Protein AF-A0A0G1M6A7-F1 (afdb_monomer_lite)

Sequence (339 aa):
MLFFICLHLYLFIKSKTIKDDFISLIPLFIGTYYYMSMAAIAPFAIFLVFVSIYKRSSLTQKKYLIGPSIFIGSLFLYIFITKFGIIDPRSRGLDLAIWNDVNVTADANKYRGLARLSERSIFSFNTDTEKIGNKLVFNYPISTINVFVNNYLSFFSPDFLFLKGDTILRHSTSMVGQFFPFLLPFMVIGAFIFFKNADKKLRSIFLVWILVSPIPAALTKDGANYLLRVITLMPFLTYFSGLGLVESISWFKNKILRIVYIAILFFVGIYSTYYFYFGYFHVYPALAAQSYEYGFKEISDFQTSNSGKMLIVWEDKYPTYQRVFVTKKKLTPRTRLMK

pLDDT: mean 86.62, std 15.53, range [27.86, 98.56]

Secondary structure (DSSP, 8-state):
-HHHHHHHHHHHHH--SHHHHHHTHHHHHHHHHH-HHHHHHHHHHHHHHHHHHHHHS-HHHHHHTHHHHHHHHHHHHHHHHHTT-TT-TTSHHHHTBGGG-GGGGHHHHHHHHHHTSSPP-GGGTTS-TTTTHHHHHSSHHHHHHHHHHHHHHHTTSHIIIIIS--S-TTT--SSS-SS-GGGHHHHHHHHHHHHHHS-HHHHHHHHHHHHHTTHHHHTBTT-TT-HHHHTTTHHHHHHHHHHHHHHHHHT--SHHHHHHHHHHHHHHHHHHHHHHHHIIIIIHHHHHGGGGTTTHHHHHHHHHH--S------SSSS---------SS----------

Structure (mmCIF, N/CA/C/O backbone):
data_AF-A0A0G1M6A7-F1
#
_entry.id   AF-A0A0G1M6A7-F1
#
loop_
_atom_site.group_PDB
_atom_site.id
_atom_site.type_symbol
_atom_site.label_atom_id
_atom_site.label_alt_id
_atom_site.label_comp_id
_atom_site.label_asym_id
_atom_site.label_entity_id
_atom_site.label_seq_id
_atom_site.pdbx_PDB_ins_code
_atom_site.Cartn_x
_atom_site.Cartn_y
_atom_site.Cartn_z
_atom_site.occupancy
_atom_site.B_iso_or_equiv
_atom_site.auth_seq_id
_atom_site.auth_comp_id
_atom_site.auth_asym_id
_atom_site.auth_atom_id
_atom_site.pdbx_PDB_model_num
ATOM 1 N N . MET A 1 1 ? 10.164 -0.283 8.655 1.00 85.62 1 MET A N 1
ATOM 2 C CA . MET A 1 1 ? 8.982 0.503 8.237 1.00 85.62 1 MET A CA 1
ATOM 3 C C . MET A 1 1 ? 7.698 0.017 8.908 1.00 85.62 1 MET A C 1
ATOM 5 O O . MET A 1 1 ? 7.196 0.716 9.774 1.00 85.62 1 MET A O 1
ATOM 9 N N . LEU A 1 2 ? 7.192 -1.179 8.580 1.00 88.94 2 LEU A N 1
ATOM 10 C CA . LEU A 1 2 ? 5.944 -1.738 9.137 1.00 88.94 2 LEU A CA 1
ATOM 11 C C . LEU A 1 2 ? 5.795 -1.569 10.655 1.00 88.94 2 LEU A C 1
ATOM 13 O O . LEU A 1 2 ? 4.779 -1.057 11.109 1.00 88.94 2 LEU A O 1
ATOM 17 N N . PHE A 1 3 ? 6.835 -1.916 11.419 1.00 92.69 3 PHE A N 1
ATOM 18 C CA . PHE A 1 3 ? 6.852 -1.769 12.877 1.00 92.69 3 PHE A CA 1
ATOM 19 C C . PHE A 1 3 ? 6.430 -0.368 13.351 1.00 92.69 3 PHE A C 1
ATOM 21 O O . PHE A 1 3 ? 5.518 -0.246 14.163 1.00 92.69 3 PHE A O 1
ATOM 28 N N . PHE A 1 4 ? 7.038 0.693 12.812 1.00 93.62 4 PHE A N 1
ATOM 29 C CA . PHE A 1 4 ? 6.741 2.060 13.242 1.00 93.62 4 PHE A CA 1
ATOM 30 C C . PHE A 1 4 ? 5.335 2.517 12.832 1.00 93.62 4 PHE A C 1
ATOM 32 O O . PHE A 1 4 ? 4.711 3.262 13.581 1.00 93.62 4 PHE A O 1
ATOM 39 N N . ILE A 1 5 ? 4.808 2.051 11.691 1.00 91.31 5 ILE A N 1
ATOM 40 C CA . ILE A 1 5 ? 3.411 2.317 11.300 1.00 91.31 5 ILE A CA 1
ATOM 41 C C . ILE A 1 5 ? 2.453 1.613 12.241 1.00 91.31 5 ILE A C 1
ATOM 43 O O . ILE A 1 5 ? 1.558 2.255 12.776 1.00 91.31 5 ILE A O 1
ATOM 47 N N . CYS A 1 6 ? 2.649 0.317 12.480 1.00 93.00 6 CYS A N 1
ATOM 48 C CA . CYS A 1 6 ? 1.798 -0.438 13.388 1.00 93.00 6 CYS A CA 1
ATOM 49 C C . CYS A 1 6 ? 1.835 0.159 14.799 1.00 93.00 6 CYS A C 1
ATOM 51 O O . CYS A 1 6 ? 0.791 0.266 15.437 1.00 93.00 6 CYS A O 1
ATOM 53 N N . LEU A 1 7 ? 3.002 0.622 15.259 1.00 95.69 7 LEU A N 1
ATOM 54 C CA . LEU A 1 7 ? 3.142 1.298 16.545 1.00 95.69 7 LEU A CA 1
ATOM 55 C C . LEU A 1 7 ? 2.434 2.663 16.565 1.00 95.69 7 LEU A C 1
ATOM 57 O O . LEU A 1 7 ? 1.689 2.936 17.504 1.00 95.69 7 LEU A O 1
ATOM 61 N N . HIS A 1 8 ? 2.599 3.493 15.527 1.00 95.00 8 HIS A N 1
ATOM 62 C CA . HIS A 1 8 ? 1.848 4.746 15.368 1.00 95.00 8 HIS A CA 1
ATOM 63 C C . HIS A 1 8 ? 0.336 4.493 15.405 1.00 95.00 8 HIS A C 1
ATOM 65 O O . HIS A 1 8 ? -0.370 5.111 16.197 1.00 95.00 8 HIS A O 1
ATOM 71 N N . LEU A 1 9 ? -0.154 3.548 14.598 1.00 94.06 9 LEU A N 1
ATOM 72 C CA . LEU A 1 9 ? -1.568 3.187 14.516 1.00 94.06 9 LEU A CA 1
ATOM 73 C C . LEU A 1 9 ? -2.096 2.685 15.855 1.00 94.06 9 LEU A C 1
ATOM 75 O O . LEU A 1 9 ? -3.149 3.130 16.298 1.00 94.06 9 LEU A O 1
ATOM 79 N N . TYR A 1 10 ? -1.363 1.796 16.523 1.00 95.06 10 TYR A N 1
ATOM 80 C CA . TYR A 1 10 ? -1.737 1.274 17.832 1.00 95.06 10 TYR A CA 1
ATOM 81 C C . TYR A 1 10 ? -1.910 2.400 18.859 1.00 95.06 10 TYR A C 1
ATOM 83 O O . TYR A 1 10 ? -2.949 2.478 19.521 1.00 95.06 10 TYR A O 1
ATOM 91 N N . LEU A 1 11 ? -0.927 3.302 18.955 1.00 96.50 11 LEU A N 1
ATOM 92 C CA . LEU A 1 11 ? -0.971 4.446 19.868 1.00 96.50 11 LEU A CA 1
ATOM 93 C C . LEU A 1 11 ? -2.089 5.422 19.489 1.00 96.50 11 LEU A C 1
ATOM 95 O O . LEU A 1 11 ? -2.863 5.836 20.350 1.00 96.50 11 LEU A O 1
ATOM 99 N N . PHE A 1 12 ? -2.226 5.746 18.202 1.00 95.44 12 PHE A N 1
ATOM 100 C CA . PHE A 1 12 ? -3.232 6.688 17.722 1.00 95.44 12 PHE A CA 1
ATOM 101 C C . PHE A 1 12 ? -4.654 6.154 17.901 1.00 95.44 12 PHE A C 1
ATOM 103 O O . PHE A 1 12 ? -5.552 6.897 18.291 1.00 95.44 12 PHE A O 1
ATOM 110 N N . ILE A 1 13 ? -4.886 4.862 17.671 1.00 93.69 13 ILE A N 1
ATOM 111 C CA . ILE A 1 13 ? -6.190 4.230 17.894 1.00 93.69 13 ILE A CA 1
ATOM 112 C C . ILE A 1 13 ? -6.531 4.249 19.386 1.00 93.69 13 ILE A C 1
ATOM 114 O O . ILE A 1 13 ? -7.629 4.679 19.742 1.00 93.69 13 ILE A O 1
ATOM 118 N N . LYS A 1 14 ? -5.586 3.863 20.257 1.00 94.00 14 LYS A N 1
ATOM 119 C CA . LYS A 1 14 ? -5.787 3.836 21.716 1.00 94.00 14 LYS A CA 1
ATOM 120 C C . LYS A 1 14 ? -5.786 5.208 22.390 1.00 94.00 14 LYS A C 1
ATOM 122 O O . LYS A 1 14 ? -6.155 5.291 23.560 1.00 94.00 14 LYS A O 1
ATOM 127 N N . SER A 1 15 ? -5.400 6.259 21.674 1.00 93.94 15 SER A N 1
ATOM 128 C CA . SER A 1 15 ? -5.354 7.623 22.190 1.00 93.94 15 SER A CA 1
ATOM 129 C C . SER A 1 15 ? -6.694 8.071 22.785 1.00 93.94 15 SER A C 1
ATOM 131 O O . SER A 1 15 ? -7.744 8.041 22.123 1.00 93.94 15 SER A O 1
ATOM 133 N N . LYS A 1 16 ? -6.640 8.513 24.048 1.00 91.12 16 LYS A N 1
ATOM 134 C CA . LYS A 1 16 ? -7.776 9.091 24.781 1.00 91.12 16 LYS A CA 1
ATOM 135 C C . LYS A 1 16 ? -7.602 10.593 24.988 1.00 91.12 16 LYS A C 1
ATOM 137 O O . LYS A 1 16 ? -8.601 11.312 25.047 1.00 91.12 16 LYS A O 1
ATOM 142 N N . THR A 1 17 ? -6.362 11.068 25.052 1.00 90.50 17 THR A N 1
ATOM 143 C CA . THR A 1 17 ? -6.009 12.466 25.314 1.00 90.50 17 THR A CA 1
ATOM 144 C C . THR A 1 17 ? -5.264 13.102 24.137 1.00 90.50 17 THR A C 1
ATOM 146 O O . THR A 1 17 ? -4.688 12.416 23.299 1.00 90.50 17 THR A O 1
ATOM 149 N N . ILE A 1 18 ? -5.222 14.439 24.093 1.00 89.44 18 ILE A N 1
ATOM 150 C CA . ILE A 1 18 ? -4.416 15.183 23.104 1.00 89.44 18 ILE A CA 1
ATOM 151 C C . ILE A 1 18 ? -2.926 14.810 23.213 1.00 89.44 18 ILE A C 1
ATOM 153 O O . ILE A 1 18 ? -2.222 14.743 22.208 1.00 89.44 18 ILE A O 1
ATOM 157 N N . LYS A 1 19 ? -2.443 14.534 24.431 1.00 90.06 19 LYS A N 1
ATOM 158 C CA . LYS A 1 19 ? -1.065 14.094 24.669 1.00 90.06 19 LYS A CA 1
ATOM 159 C C . LYS A 1 19 ? -0.788 12.748 23.994 1.00 90.06 19 LYS A C 1
ATOM 161 O O . LYS A 1 19 ? 0.253 12.605 23.362 1.00 90.06 19 LYS A O 1
ATOM 166 N N . ASP A 1 20 ? -1.719 11.799 24.079 1.00 92.94 20 ASP A N 1
ATOM 167 C CA . ASP A 1 20 ? -1.581 10.486 23.435 1.00 92.94 20 ASP A CA 1
ATOM 168 C C . ASP A 1 20 ? -1.553 10.610 21.902 1.00 92.94 20 ASP A C 1
ATOM 170 O O . ASP A 1 20 ? -0.763 9.935 21.239 1.00 92.94 20 ASP A O 1
ATOM 174 N N . ASP A 1 21 ? -2.362 11.519 21.341 1.00 92.19 21 ASP A N 1
ATOM 175 C CA . ASP A 1 21 ? -2.352 11.842 19.909 1.00 92.19 21 ASP A CA 1
ATOM 176 C C . ASP A 1 21 ? -0.963 12.349 19.471 1.00 92.19 21 ASP A C 1
ATOM 178 O O . ASP A 1 21 ? -0.417 11.852 18.485 1.00 92.19 21 ASP A O 1
ATOM 182 N N . PHE A 1 22 ? -0.330 13.252 20.230 1.00 92.12 22 PHE A N 1
ATOM 183 C CA . PHE A 1 22 ? 1.045 13.693 19.947 1.00 92.12 22 PHE A CA 1
ATOM 184 C C . PHE A 1 22 ? 2.085 12.579 20.128 1.00 92.12 22 PHE A C 1
ATOM 186 O O . PHE A 1 22 ? 2.983 12.449 19.298 1.00 92.12 22 PHE A O 1
ATOM 193 N N . ILE A 1 23 ? 1.962 11.743 21.165 1.00 93.88 23 ILE A N 1
ATOM 194 C CA . ILE A 1 23 ? 2.865 10.599 21.389 1.00 93.88 23 ILE A CA 1
ATOM 195 C C . ILE A 1 23 ? 2.813 9.630 20.203 1.00 93.88 23 ILE A C 1
ATOM 197 O O . ILE A 1 23 ? 3.846 9.091 19.800 1.00 93.88 23 ILE A O 1
ATOM 201 N N . SER A 1 24 ? 1.640 9.456 19.586 1.00 95.75 24 SER A N 1
ATOM 202 C CA . SER A 1 24 ? 1.496 8.607 18.402 1.00 95.75 24 SER A CA 1
ATOM 203 C C . SER A 1 24 ? 2.356 9.066 17.218 1.00 95.75 24 SER A C 1
ATOM 205 O O . SER A 1 24 ? 2.695 8.243 16.368 1.00 95.75 24 SER A O 1
ATOM 207 N N . LEU A 1 25 ? 2.759 10.341 17.154 1.00 94.38 25 LEU A N 1
ATOM 208 C CA . LEU A 1 25 ? 3.613 10.856 16.083 1.00 94.38 25 LEU A CA 1
ATOM 209 C C . LEU A 1 25 ? 5.078 10.429 16.228 1.00 94.38 25 LEU A C 1
ATOM 211 O O . LEU A 1 25 ? 5.780 10.380 15.223 1.00 94.38 25 LEU A O 1
ATOM 215 N N . ILE A 1 26 ? 5.552 10.076 17.428 1.00 94.19 26 ILE A N 1
ATOM 216 C CA . ILE A 1 26 ? 6.970 9.745 17.657 1.00 94.19 26 ILE A CA 1
ATOM 217 C C . ILE A 1 26 ? 7.433 8.569 16.771 1.00 94.19 26 ILE A C 1
ATOM 219 O O . ILE A 1 26 ? 8.397 8.746 16.022 1.00 94.19 26 ILE A O 1
ATOM 223 N N . PRO A 1 27 ? 6.752 7.400 16.750 1.00 95.38 27 PRO A N 1
ATOM 224 C CA . PRO A 1 27 ? 7.105 6.322 15.825 1.00 95.38 27 PRO A CA 1
ATOM 225 C C . PRO A 1 27 ? 7.030 6.746 14.357 1.00 95.38 27 PRO A C 1
ATOM 227 O O . PRO A 1 27 ? 7.868 6.331 13.561 1.00 95.38 27 PRO A O 1
ATOM 230 N N . LEU A 1 28 ? 6.056 7.586 13.990 1.00 92.69 28 LEU A N 1
ATOM 231 C CA . LEU A 1 28 ? 5.881 8.064 12.618 1.00 92.69 28 LEU A CA 1
ATOM 232 C C . LEU A 1 28 ? 7.072 8.924 12.163 1.00 92.69 28 LEU A C 1
ATOM 234 O O . LEU A 1 28 ? 7.556 8.749 11.045 1.00 92.69 28 LEU A O 1
ATOM 238 N N . PHE A 1 29 ? 7.574 9.806 13.029 1.00 91.38 29 PHE A N 1
ATOM 239 C CA . PHE A 1 29 ? 8.762 10.621 12.771 1.00 91.38 29 PHE A CA 1
ATOM 240 C C . PHE A 1 29 ? 10.024 9.773 12.628 1.00 91.38 29 PHE A C 1
ATOM 242 O O . PHE A 1 29 ? 10.754 9.929 11.650 1.00 91.38 29 PHE A O 1
ATOM 249 N N . ILE A 1 30 ? 10.250 8.842 13.562 1.00 92.00 30 ILE A N 1
ATOM 250 C CA . ILE A 1 30 ? 11.389 7.916 13.498 1.00 92.00 30 ILE A CA 1
ATOM 251 C C . ILE A 1 30 ? 11.320 7.115 12.195 1.00 92.00 30 ILE A C 1
ATOM 253 O O . ILE A 1 30 ? 12.291 7.041 11.449 1.00 92.00 30 ILE A O 1
ATOM 257 N N . GLY A 1 31 ? 10.146 6.574 11.874 1.00 91.44 31 GLY A N 1
ATOM 258 C CA . GLY A 1 31 ? 9.921 5.857 10.630 1.00 91.44 31 GLY A CA 1
ATOM 259 C C . GLY A 1 31 ? 10.230 6.705 9.393 1.00 91.44 31 GLY A C 1
ATOM 260 O O . GLY A 1 31 ? 10.959 6.256 8.511 1.00 91.44 31 GLY A O 1
ATOM 261 N N . THR A 1 32 ? 9.732 7.940 9.351 1.00 88.88 32 THR A N 1
ATOM 262 C CA . THR A 1 32 ? 9.954 8.873 8.235 1.00 88.88 32 THR A CA 1
ATOM 263 C C . THR A 1 32 ? 11.429 9.200 8.031 1.00 88.88 32 THR A C 1
ATOM 265 O O . THR A 1 32 ? 11.879 9.307 6.895 1.00 88.88 32 THR A O 1
ATOM 268 N N . TYR A 1 33 ? 12.201 9.312 9.113 1.00 87.38 33 TYR A N 1
ATOM 269 C CA . TYR A 1 33 ? 13.636 9.569 9.030 1.00 87.38 33 TYR A CA 1
ATOM 270 C C . TYR A 1 33 ? 14.403 8.429 8.339 1.00 87.38 33 TYR A C 1
ATOM 272 O O . TYR A 1 33 ? 15.332 8.686 7.576 1.00 87.38 33 TYR A O 1
ATOM 280 N N . TYR A 1 34 ? 14.016 7.173 8.591 1.00 87.00 34 TYR A N 1
ATOM 281 C CA . TYR A 1 34 ? 14.710 5.996 8.053 1.00 87.00 34 TYR A CA 1
ATOM 282 C C . TYR A 1 34 ? 14.149 5.487 6.719 1.00 87.00 34 TYR A C 1
ATOM 284 O O . TYR A 1 34 ? 14.866 4.810 5.984 1.00 87.00 34 TYR A O 1
ATOM 292 N N . TYR A 1 35 ? 12.884 5.772 6.396 1.00 84.75 35 TYR A N 1
ATOM 293 C CA . TYR A 1 35 ? 12.205 5.194 5.234 1.00 84.75 35 TYR A CA 1
ATOM 294 C C . TYR A 1 35 ? 11.531 6.261 4.368 1.00 84.75 35 TYR A C 1
ATOM 296 O O . TYR A 1 35 ? 10.578 6.918 4.777 1.00 84.75 35 TYR A O 1
ATOM 304 N N . MET A 1 36 ? 11.966 6.363 3.110 1.00 77.81 36 MET A N 1
ATOM 305 C CA . MET A 1 36 ? 11.442 7.343 2.151 1.00 77.81 36 MET A CA 1
ATOM 306 C C . MET A 1 36 ? 9.944 7.174 1.854 1.00 77.81 36 MET A C 1
ATOM 308 O O . MET A 1 36 ? 9.222 8.159 1.741 1.00 77.81 36 MET A O 1
ATOM 312 N N . SER A 1 37 ? 9.444 5.940 1.764 1.00 78.50 37 SER A N 1
ATOM 313 C CA . SER A 1 37 ? 8.016 5.680 1.527 1.00 78.50 37 SER A CA 1
ATOM 314 C C . SER A 1 37 ? 7.131 6.173 2.675 1.00 78.50 37 SER A C 1
ATOM 316 O O . SER A 1 37 ? 6.006 6.604 2.432 1.00 78.50 37 SER A O 1
ATOM 318 N N . MET A 1 38 ? 7.642 6.213 3.911 1.00 84.88 38 MET A N 1
ATOM 319 C CA . MET A 1 38 ? 6.935 6.847 5.028 1.00 84.88 38 MET A CA 1
ATOM 320 C C . MET A 1 38 ? 6.873 8.359 4.905 1.00 84.88 38 MET A C 1
ATOM 322 O O . MET A 1 38 ? 5.866 8.928 5.308 1.00 84.88 38 MET A O 1
ATOM 326 N N . ALA A 1 39 ? 7.892 9.001 4.332 1.00 82.81 39 ALA A N 1
ATOM 327 C CA . ALA A 1 39 ? 7.891 10.449 4.158 1.00 82.81 39 ALA A CA 1
ATOM 328 C C . ALA A 1 39 ? 6.684 10.914 3.344 1.00 82.81 39 ALA A C 1
ATOM 330 O O . ALA A 1 39 ? 6.040 11.886 3.713 1.00 82.81 39 ALA A O 1
ATOM 331 N N . ALA A 1 40 ? 6.311 10.175 2.300 1.00 82.56 40 ALA A N 1
ATOM 332 C CA . ALA A 1 40 ? 5.144 10.497 1.487 1.00 82.56 40 ALA A CA 1
ATOM 333 C C . ALA A 1 40 ? 3.797 10.215 2.190 1.00 82.56 40 ALA A C 1
ATOM 335 O O . ALA A 1 40 ? 2.811 10.891 1.908 1.00 82.56 40 ALA A O 1
ATOM 336 N N . ILE A 1 41 ? 3.736 9.266 3.131 1.00 87.12 41 ILE A N 1
ATOM 337 C CA . ILE A 1 41 ? 2.492 8.904 3.839 1.00 87.12 41 ILE A CA 1
ATOM 338 C C . ILE A 1 41 ? 2.287 9.744 5.108 1.00 87.12 41 ILE A C 1
ATOM 340 O O . ILE A 1 41 ? 1.160 10.065 5.493 1.00 87.12 41 ILE A O 1
ATOM 344 N N . ALA A 1 42 ? 3.374 10.119 5.773 1.00 89.38 42 ALA A N 1
ATOM 345 C CA . ALA A 1 42 ? 3.334 10.764 7.071 1.00 89.38 42 ALA A CA 1
ATOM 346 C C . ALA A 1 42 ? 2.599 12.118 7.107 1.00 89.38 42 ALA A C 1
ATOM 348 O O . ALA A 1 42 ? 1.903 12.334 8.097 1.00 89.38 42 ALA A O 1
ATOM 349 N N . PRO A 1 43 ? 2.622 12.988 6.074 1.00 90.00 43 PRO A N 1
ATOM 350 C CA . PRO A 1 43 ? 1.795 14.194 6.041 1.00 90.00 43 PRO A CA 1
ATOM 351 C C . PRO A 1 43 ? 0.300 13.895 6.207 1.00 90.00 43 PRO A C 1
ATOM 353 O O . PRO A 1 43 ? -0.394 14.592 6.945 1.00 90.00 43 PRO A O 1
ATOM 356 N N . PHE A 1 44 ? -0.190 12.816 5.592 1.00 91.12 44 PHE A N 1
ATOM 357 C CA . PHE A 1 44 ? -1.589 12.397 5.701 1.00 91.12 44 PHE A CA 1
ATOM 358 C C . PHE A 1 44 ? -1.907 11.830 7.087 1.00 91.12 44 PHE A C 1
ATOM 360 O O . PHE A 1 44 ? -2.955 12.132 7.659 1.00 91.12 44 PHE A O 1
ATOM 367 N N . ALA A 1 45 ? -0.989 11.050 7.664 1.00 91.56 45 ALA A N 1
ATOM 368 C CA . ALA A 1 45 ? -1.130 10.550 9.029 1.00 91.56 45 ALA A CA 1
ATOM 369 C C . ALA A 1 45 ? -1.109 11.696 10.060 1.00 91.56 45 ALA A C 1
ATOM 371 O O . ALA A 1 45 ? -1.954 11.745 10.951 1.00 91.56 45 ALA A O 1
ATOM 372 N N . ILE A 1 46 ? -0.212 12.669 9.892 1.00 91.88 46 ILE A N 1
ATOM 373 C CA . ILE A 1 46 ? -0.134 13.884 10.711 1.00 91.88 46 ILE A CA 1
ATOM 374 C C . ILE A 1 46 ? -1.418 14.695 10.599 1.00 91.88 46 ILE A C 1
ATOM 376 O O . ILE A 1 46 ? -1.975 15.101 11.617 1.00 91.88 46 ILE A O 1
ATOM 380 N N . PHE A 1 47 ? -1.925 14.887 9.382 1.00 91.50 47 PHE A N 1
ATOM 381 C CA . PHE A 1 47 ? -3.194 15.565 9.162 1.00 91.50 47 PHE A CA 1
ATOM 382 C C . PHE A 1 47 ? -4.337 14.882 9.925 1.00 91.50 47 PHE A C 1
ATOM 384 O O . PHE A 1 47 ? -5.094 15.555 10.623 1.00 91.50 47 PHE A O 1
ATOM 391 N N . LEU A 1 48 ? -4.432 13.548 9.881 1.00 91.88 48 LEU A N 1
ATOM 392 C CA . LEU A 1 48 ? -5.429 12.805 10.658 1.00 91.88 48 LEU A CA 1
ATOM 393 C C . LEU A 1 48 ? -5.282 13.004 12.171 1.00 91.88 48 LEU A C 1
ATOM 395 O O . LEU A 1 48 ? -6.293 13.167 12.863 1.00 91.88 48 LEU A O 1
ATOM 399 N N . VAL A 1 49 ? -4.050 13.013 12.682 1.00 92.31 49 VAL A N 1
ATOM 400 C CA . VAL A 1 49 ? -3.774 13.287 14.098 1.00 92.31 49 VAL A CA 1
ATOM 401 C C . VAL A 1 49 ? -4.222 14.700 14.464 1.00 92.31 49 VAL A C 1
ATOM 403 O O . VAL A 1 49 ? -4.965 14.869 15.428 1.00 92.31 49 VAL A O 1
ATOM 406 N N . PHE A 1 50 ? -3.889 15.713 13.662 1.00 91.69 50 PHE A N 1
ATOM 407 C CA . PHE A 1 50 ? -4.332 17.087 13.913 1.00 91.69 50 PHE A CA 1
ATOM 408 C C . PHE A 1 50 ? -5.847 17.256 13.817 1.00 91.69 50 PHE A C 1
ATOM 410 O O . PHE A 1 50 ? -6.425 17.977 14.626 1.00 91.69 50 PHE A O 1
ATOM 417 N N . VAL A 1 51 ? -6.522 16.559 12.900 1.00 90.62 51 VAL A N 1
ATOM 418 C CA . VAL A 1 51 ? -7.991 16.537 12.846 1.00 90.62 51 VAL A CA 1
ATOM 419 C C . VAL A 1 51 ? -8.579 15.912 14.119 1.00 90.62 51 VAL A C 1
ATOM 421 O O . VAL A 1 51 ? -9.587 16.411 14.625 1.00 90.62 51 VAL A O 1
ATOM 424 N N . SER A 1 52 ? -7.971 14.847 14.659 1.00 90.50 52 SER A N 1
ATOM 425 C CA . SER A 1 52 ? -8.370 14.254 15.949 1.00 90.50 52 SER A CA 1
ATOM 426 C C . SER A 1 52 ? -8.194 15.248 17.096 1.00 90.50 52 SER A C 1
ATOM 428 O O . SER A 1 52 ? -9.148 15.498 17.838 1.00 90.50 52 SER A O 1
ATOM 430 N N . ILE A 1 53 ? -7.019 15.875 17.188 1.00 91.38 53 ILE A N 1
ATOM 431 C CA . ILE A 1 53 ? -6.696 16.869 18.215 1.00 91.38 53 ILE A CA 1
ATOM 432 C C . ILE A 1 53 ? -7.673 18.047 18.133 1.00 91.38 53 ILE A C 1
ATOM 434 O O . ILE A 1 53 ? -8.323 18.376 19.122 1.00 91.38 53 ILE A O 1
ATOM 438 N N . TYR A 1 54 ? -7.860 18.629 16.947 1.00 90.38 54 TYR A N 1
ATOM 439 C CA . TYR A 1 54 ? -8.733 19.784 16.735 1.00 90.38 54 TYR A CA 1
ATOM 440 C C . TYR A 1 54 ? -10.181 19.519 17.165 1.00 90.38 54 TYR A C 1
ATOM 442 O O . TYR A 1 54 ? -10.826 20.398 17.738 1.00 90.38 54 TYR A O 1
ATOM 450 N N . LYS A 1 55 ? -10.701 18.309 16.914 1.00 89.44 55 LYS A N 1
ATOM 451 C CA . LYS A 1 55 ? -12.052 17.907 17.340 1.00 89.44 55 LYS A CA 1
ATOM 452 C C . LYS A 1 55 ? -12.186 17.763 18.856 1.00 89.44 55 LYS A C 1
ATOM 454 O O . LYS A 1 55 ? -13.287 17.935 19.366 1.00 89.44 55 LYS A O 1
ATOM 459 N N . ARG A 1 56 ? -11.099 17.436 19.561 1.00 88.81 56 ARG A N 1
ATOM 460 C CA . ARG A 1 56 ? -11.073 17.256 21.023 1.00 88.81 56 ARG A CA 1
ATOM 461 C C . ARG A 1 56 ? -10.723 18.535 21.786 1.00 88.81 56 ARG A C 1
ATOM 463 O O . ARG A 1 56 ? -10.991 18.612 22.978 1.00 88.81 56 ARG A O 1
ATOM 470 N N . SER A 1 57 ? -10.105 19.516 21.132 1.00 89.31 57 SER A N 1
ATOM 471 C CA . SER A 1 57 ? -9.647 20.748 21.776 1.00 89.31 57 SER A CA 1
ATOM 472 C C . SER A 1 57 ? -10.758 21.778 21.991 1.00 89.31 57 SER A C 1
ATOM 474 O O . SER A 1 57 ? -11.566 22.043 21.097 1.00 89.31 57 SER A O 1
ATOM 476 N N . SER A 1 58 ? -10.731 22.442 23.149 1.00 90.06 58 SER A N 1
ATOM 477 C CA . SER A 1 58 ? -11.541 23.636 23.418 1.00 90.06 58 SER A CA 1
ATOM 478 C C . SER A 1 58 ? -11.094 24.835 22.565 1.00 90.06 58 SER A C 1
ATOM 480 O O . SER A 1 58 ? -9.996 24.845 22.006 1.00 90.06 58 SER A O 1
ATOM 482 N N . LEU A 1 59 ? -11.924 25.881 22.473 1.00 86.62 59 LEU A N 1
ATOM 483 C CA . LEU A 1 59 ? -11.599 27.108 21.724 1.00 86.62 59 LEU A CA 1
ATOM 484 C C . LEU A 1 59 ? -10.275 27.746 22.174 1.00 86.62 59 LEU A C 1
ATOM 486 O O . LEU A 1 59 ? -9.481 28.171 21.337 1.00 86.62 59 LEU A O 1
ATOM 490 N N . THR A 1 60 ? -10.008 27.761 23.481 1.00 86.06 60 THR A N 1
ATOM 491 C CA . THR A 1 60 ? -8.753 28.278 24.039 1.00 86.06 60 THR A CA 1
ATOM 492 C C . THR A 1 60 ? -7.574 27.376 23.673 1.00 86.06 60 THR A C 1
ATOM 494 O O . THR A 1 60 ? -6.549 27.865 23.209 1.00 86.06 60 THR A O 1
ATOM 497 N N . GLN A 1 61 ? -7.729 26.052 23.794 1.00 85.81 61 GLN A N 1
ATOM 498 C CA . GLN A 1 61 ? -6.685 25.086 23.431 1.00 85.81 61 GLN A CA 1
ATOM 499 C C . GLN A 1 61 ? -6.318 25.165 21.946 1.00 85.81 61 GLN A C 1
ATOM 501 O O . GLN A 1 61 ? -5.139 25.109 21.615 1.00 85.81 61 GLN A O 1
ATOM 506 N N . LYS A 1 62 ? -7.299 25.377 21.056 1.00 85.62 62 LYS A N 1
ATOM 507 C CA . LYS A 1 62 ? -7.066 25.530 19.611 1.00 85.62 62 LYS A CA 1
ATOM 508 C C . LYS A 1 62 ? -6.091 26.662 19.279 1.00 85.62 62 LYS A C 1
ATOM 510 O O . LYS A 1 62 ? -5.282 26.494 18.373 1.00 85.62 62 LYS A O 1
ATOM 515 N N . LYS A 1 63 ? -6.112 27.772 20.029 1.00 83.25 63 LYS A N 1
ATOM 516 C CA . LYS A 1 63 ? -5.149 28.876 19.850 1.00 83.25 63 LYS A CA 1
ATOM 517 C C . LYS A 1 63 ? -3.715 28.435 20.167 1.00 83.25 63 LYS A C 1
ATOM 519 O O . LYS A 1 63 ? -2.791 28.791 19.445 1.00 83.25 63 LYS A O 1
ATOM 524 N N . TYR A 1 64 ? -3.537 27.598 21.190 1.00 85.38 64 TYR A N 1
ATOM 525 C CA . TYR A 1 64 ? -2.227 27.069 21.583 1.00 85.38 64 TYR A CA 1
ATOM 526 C C . TYR A 1 64 ? -1.724 25.918 20.697 1.00 85.38 64 TYR A C 1
ATOM 528 O O . TYR A 1 64 ? -0.542 25.596 20.750 1.00 85.38 64 TYR A O 1
ATOM 536 N N . LEU A 1 65 ? -2.572 25.320 19.849 1.00 85.12 65 LEU A N 1
ATOM 537 C CA . LEU A 1 65 ? -2.149 24.279 18.900 1.00 85.12 65 LEU A CA 1
ATOM 538 C C . LEU A 1 65 ? -1.320 24.817 17.730 1.00 85.12 65 LEU A C 1
ATOM 540 O O . LEU A 1 65 ? -0.631 24.035 17.074 1.00 85.12 65 LEU A O 1
ATOM 544 N N . ILE A 1 66 ? -1.366 26.125 17.463 1.00 82.88 66 ILE A N 1
ATOM 545 C CA . ILE A 1 66 ? -0.666 26.744 16.330 1.00 82.88 66 ILE A CA 1
ATOM 546 C C . ILE A 1 66 ? 0.848 26.518 16.448 1.00 82.88 66 ILE A C 1
ATOM 548 O O . ILE A 1 66 ? 1.466 26.045 15.498 1.00 82.88 66 ILE A O 1
ATOM 552 N N . GLY A 1 67 ? 1.431 26.758 17.628 1.00 87.31 67 GLY A N 1
ATOM 553 C CA . GLY A 1 67 ? 2.867 26.576 17.877 1.00 87.31 67 GLY A CA 1
ATOM 554 C C . GLY A 1 67 ? 3.360 25.145 17.608 1.00 87.31 67 GLY A C 1
ATOM 555 O O . GLY A 1 67 ? 4.232 24.966 16.757 1.00 87.31 67 GLY A O 1
ATOM 556 N N . PRO A 1 68 ? 2.785 24.109 18.252 1.00 85.88 68 PRO A N 1
ATOM 557 C CA . PRO A 1 68 ? 3.120 22.711 17.976 1.00 85.88 68 PRO A CA 1
ATOM 558 C C . PRO A 1 68 ? 2.906 22.300 16.516 1.00 85.88 68 PRO A C 1
ATOM 560 O O . PRO A 1 68 ? 3.703 21.534 15.982 1.00 85.88 68 PRO A O 1
ATOM 563 N N . SER A 1 69 ? 1.861 22.816 15.856 1.00 84.88 69 SER A N 1
ATOM 564 C CA . SER A 1 69 ? 1.589 22.530 14.439 1.00 84.88 69 SER A CA 1
ATOM 565 C C . SER A 1 69 ? 2.680 23.088 13.531 1.00 84.88 69 SER A C 1
ATOM 567 O O . SER A 1 69 ? 3.178 22.372 12.664 1.00 84.88 69 SER A O 1
ATOM 569 N N . ILE A 1 70 ? 3.094 24.336 13.768 1.00 87.25 70 ILE A N 1
ATOM 570 C CA . ILE A 1 70 ? 4.208 24.966 13.053 1.00 87.25 70 ILE A CA 1
ATOM 571 C C . ILE A 1 70 ? 5.501 24.202 13.331 1.00 87.25 70 ILE A C 1
ATOM 573 O O . ILE A 1 70 ? 6.219 23.884 12.394 1.00 87.25 70 ILE A O 1
ATOM 577 N N . PHE A 1 71 ? 5.784 23.842 14.585 1.00 90.50 71 PHE A N 1
ATOM 578 C CA . PHE A 1 71 ? 6.988 23.084 14.931 1.00 90.50 71 PHE A CA 1
ATOM 579 C C . PHE A 1 71 ? 7.045 21.723 14.223 1.00 90.50 71 PHE A C 1
ATOM 581 O O . PHE A 1 71 ? 8.052 21.399 13.597 1.00 90.50 71 PHE A O 1
ATOM 588 N N . ILE A 1 72 ? 5.957 20.948 14.268 1.00 89.31 72 ILE A N 1
ATOM 589 C CA . ILE A 1 72 ? 5.848 19.650 13.585 1.00 89.31 72 ILE A CA 1
ATOM 590 C C . ILE A 1 72 ? 5.980 19.816 12.070 1.00 89.31 72 ILE A C 1
ATOM 592 O O . ILE A 1 72 ? 6.711 19.048 11.447 1.00 89.31 72 ILE A O 1
ATOM 596 N N . GLY A 1 73 ? 5.321 20.821 11.487 1.00 87.31 73 GLY A N 1
ATOM 597 C CA . GLY A 1 73 ? 5.417 21.134 10.061 1.00 87.31 73 GLY A CA 1
ATOM 598 C C . GLY A 1 73 ? 6.838 21.510 9.640 1.00 87.31 73 GLY A C 1
ATOM 599 O O . GLY A 1 73 ? 7.356 20.955 8.674 1.00 87.31 73 GLY A O 1
ATOM 600 N N . SER A 1 74 ? 7.502 22.379 10.404 1.00 87.69 74 SER A N 1
ATOM 601 C CA . SER A 1 74 ? 8.892 22.789 10.182 1.00 87.69 74 SER A CA 1
ATOM 602 C C . SER A 1 74 ? 9.870 21.628 10.341 1.00 87.69 74 SER A C 1
ATOM 604 O O . SER A 1 74 ? 10.783 21.490 9.532 1.00 87.69 74 SER A O 1
ATOM 606 N N . LEU A 1 75 ? 9.666 20.754 11.332 1.00 88.50 75 LEU A N 1
ATOM 607 C CA . LEU A 1 75 ? 10.469 19.544 11.511 1.00 88.50 75 LEU A CA 1
ATOM 608 C C . LEU A 1 75 ? 10.304 18.590 10.321 1.00 88.50 75 LEU A C 1
ATOM 610 O O . LEU A 1 75 ? 11.287 18.040 9.825 1.00 88.50 75 LEU A O 1
ATOM 614 N N . PHE A 1 76 ? 9.075 18.428 9.827 1.00 85.69 76 PHE A N 1
ATOM 615 C CA . PHE A 1 76 ? 8.803 17.639 8.627 1.00 85.69 76 PHE A CA 1
ATOM 616 C C . PHE A 1 76 ? 9.494 18.222 7.398 1.00 85.69 76 PHE A C 1
ATOM 618 O O . PHE A 1 76 ? 10.188 17.503 6.681 1.00 85.69 76 PHE A O 1
ATOM 625 N N . LEU A 1 77 ? 9.347 19.531 7.184 1.00 85.94 77 LEU A N 1
ATOM 626 C CA . LEU A 1 77 ? 9.979 20.241 6.080 1.00 85.94 77 LEU A CA 1
ATOM 627 C C . LEU A 1 77 ? 11.508 20.131 6.150 1.00 85.94 77 LEU A C 1
ATOM 629 O O . LEU A 1 77 ? 12.148 19.862 5.138 1.00 85.94 77 LEU A O 1
ATOM 633 N N . TYR A 1 78 ? 12.089 20.245 7.345 1.00 87.44 78 TYR A N 1
ATOM 634 C CA . TYR A 1 78 ? 13.519 20.053 7.569 1.00 87.44 78 TYR A CA 1
ATOM 635 C C . TYR A 1 78 ? 13.984 18.648 7.165 1.00 87.44 78 TYR A C 1
ATOM 637 O O . TYR A 1 78 ? 14.975 18.523 6.444 1.00 87.44 78 TYR A O 1
ATOM 645 N N . ILE A 1 79 ? 13.266 17.590 7.566 1.00 85.00 79 ILE A N 1
ATOM 646 C CA . ILE A 1 79 ? 13.584 16.212 7.151 1.00 85.00 79 ILE A CA 1
ATOM 647 C C . ILE A 1 79 ? 13.486 16.090 5.625 1.00 85.00 79 ILE A C 1
ATOM 649 O O . ILE A 1 79 ? 14.385 15.546 4.986 1.00 85.00 79 ILE A O 1
ATOM 653 N N . PHE A 1 80 ? 12.434 16.642 5.024 1.00 82.19 80 PHE A N 1
ATOM 654 C CA . PHE A 1 80 ? 12.229 16.606 3.579 1.00 82.19 80 PHE A CA 1
ATOM 655 C C . PHE A 1 80 ? 13.328 17.306 2.777 1.00 82.19 80 PHE A C 1
ATOM 657 O O . PHE A 1 80 ? 13.784 16.776 1.763 1.00 82.19 80 PHE A O 1
ATOM 664 N N . ILE A 1 81 ? 13.800 18.456 3.251 1.00 83.38 81 ILE A N 1
ATOM 665 C CA . ILE A 1 81 ? 14.883 19.195 2.606 1.00 83.38 81 ILE A CA 1
ATOM 666 C C . ILE A 1 81 ? 16.221 18.477 2.810 1.00 83.38 81 ILE A C 1
ATOM 668 O O . ILE A 1 81 ? 16.923 18.210 1.840 1.00 83.38 81 ILE A O 1
ATOM 672 N N . THR A 1 82 ? 16.573 18.132 4.051 1.00 82.19 82 THR A N 1
ATOM 673 C CA . THR A 1 82 ? 17.927 17.652 4.386 1.00 82.19 82 THR A CA 1
ATOM 674 C C . THR A 1 82 ? 18.178 16.189 4.046 1.00 82.19 82 THR A C 1
ATOM 676 O O . THR A 1 82 ? 19.296 15.839 3.676 1.00 82.19 82 THR A O 1
ATOM 679 N N . LYS A 1 83 ? 17.171 15.316 4.179 1.00 79.25 83 LYS A N 1
ATOM 680 C CA . LYS A 1 83 ? 17.322 13.878 3.907 1.00 79.25 83 LYS A CA 1
ATOM 681 C C . LYS A 1 83 ? 16.915 13.492 2.504 1.00 79.25 83 LYS A C 1
ATOM 683 O O . LYS A 1 83 ? 17.578 12.658 1.895 1.00 79.25 83 LYS A O 1
ATOM 688 N N . PHE A 1 84 ? 15.822 14.063 2.013 1.00 73.94 84 PHE A N 1
ATOM 689 C CA . PHE A 1 84 ? 15.272 13.674 0.718 1.00 73.94 84 PHE A CA 1
ATOM 690 C C . PHE A 1 84 ? 15.683 14.612 -0.410 1.00 73.94 84 PHE A C 1
ATOM 692 O O . PHE A 1 84 ? 15.477 14.262 -1.568 1.00 73.94 84 PHE A O 1
ATOM 699 N N . GLY A 1 85 ? 16.305 15.753 -0.091 1.00 73.81 85 GLY A N 1
ATOM 700 C CA . GLY A 1 85 ? 16.863 16.651 -1.092 1.00 73.81 85 GLY A CA 1
ATOM 701 C C . GLY A 1 85 ? 15.808 17.150 -2.070 1.00 73.81 85 GLY A C 1
ATOM 702 O O . GLY A 1 85 ? 16.117 17.312 -3.238 1.00 73.81 85 GLY A O 1
ATOM 703 N N . ILE A 1 86 ? 14.564 17.383 -1.629 1.00 70.81 86 ILE A N 1
ATOM 704 C CA . ILE A 1 86 ? 13.459 17.783 -2.527 1.00 70.81 86 ILE A CA 1
ATOM 705 C C . ILE A 1 86 ? 13.774 19.056 -3.329 1.00 70.81 86 ILE A C 1
ATOM 707 O O . ILE A 1 86 ? 13.211 19.265 -4.397 1.00 70.81 86 ILE A O 1
ATOM 711 N N . ILE A 1 87 ? 14.672 19.904 -2.828 1.00 73.00 87 ILE A N 1
ATOM 712 C CA . ILE A 1 87 ? 15.104 21.128 -3.513 1.00 73.00 87 ILE A CA 1
ATOM 713 C C . ILE A 1 87 ? 16.268 20.852 -4.481 1.00 73.00 87 ILE A C 1
ATOM 715 O O . ILE A 1 87 ? 16.478 21.625 -5.409 1.00 73.00 87 ILE A O 1
ATOM 719 N N . ASP A 1 88 ? 17.006 19.755 -4.298 1.00 78.81 88 ASP A N 1
ATOM 720 C CA . ASP A 1 88 ? 18.099 19.348 -5.178 1.00 78.81 88 ASP A CA 1
ATOM 721 C C . ASP A 1 88 ? 17.543 18.570 -6.386 1.00 78.81 88 ASP A C 1
ATOM 7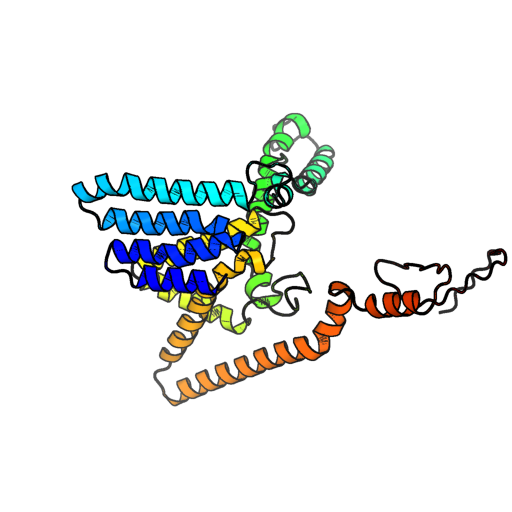23 O O . ASP A 1 88 ? 17.073 17.436 -6.220 1.00 78.81 88 ASP A O 1
ATOM 727 N N . PRO A 1 89 ? 17.634 19.114 -7.616 1.00 71.38 89 PRO A N 1
ATOM 728 C CA . PRO A 1 89 ? 17.188 18.430 -8.829 1.00 71.38 89 PRO A CA 1
ATOM 729 C C . PRO A 1 89 ? 17.920 17.107 -9.091 1.00 71.38 89 PRO A C 1
ATOM 731 O O . PRO A 1 89 ? 17.428 16.279 -9.852 1.00 71.38 89 PRO A O 1
ATOM 734 N N . ARG A 1 90 ? 19.091 16.899 -8.472 1.00 76.00 90 ARG A N 1
ATOM 735 C CA . ARG A 1 90 ? 19.887 15.665 -8.563 1.00 76.00 90 ARG A CA 1
ATOM 736 C C . ARG A 1 90 ? 19.508 14.636 -7.503 1.00 76.00 90 ARG A C 1
ATOM 738 O O . ARG A 1 90 ? 20.085 13.548 -7.470 1.00 76.00 90 ARG A O 1
ATOM 745 N N . SER A 1 91 ? 18.563 14.957 -6.621 1.00 80.88 91 SER A N 1
ATOM 746 C CA . SER A 1 91 ? 18.104 14.017 -5.611 1.00 80.88 91 SER A CA 1
ATOM 747 C C . SER A 1 91 ? 17.502 12.776 -6.263 1.00 80.88 91 SER A C 1
ATOM 749 O O . SER A 1 91 ? 16.741 12.836 -7.232 1.00 80.88 91 SER A O 1
ATOM 751 N N . ARG A 1 92 ? 17.796 11.616 -5.671 1.00 74.31 92 ARG A N 1
ATOM 752 C CA . ARG A 1 92 ? 17.254 10.328 -6.122 1.00 74.31 92 ARG A CA 1
ATOM 753 C C . ARG A 1 92 ? 15.722 10.320 -6.140 1.00 74.31 92 ARG A C 1
ATOM 755 O O . ARG A 1 92 ? 15.128 9.605 -6.938 1.00 74.31 92 ARG A O 1
ATOM 762 N N . GLY A 1 93 ? 15.080 11.093 -5.261 1.00 74.06 93 GLY A N 1
ATOM 763 C CA . GLY A 1 93 ? 13.625 11.197 -5.216 1.00 74.06 93 GLY A CA 1
ATOM 764 C C . GLY A 1 93 ? 13.033 11.889 -6.439 1.00 74.06 93 GLY A C 1
ATOM 765 O O . GLY A 1 93 ? 12.054 11.388 -6.986 1.00 74.06 93 GLY A O 1
ATOM 766 N N . LEU A 1 94 ? 13.646 12.985 -6.896 1.00 78.38 94 LEU A N 1
ATOM 767 C CA . LEU A 1 94 ? 13.217 13.667 -8.115 1.00 78.38 94 LEU A CA 1
ATOM 768 C C . LEU A 1 94 ? 13.626 12.901 -9.374 1.00 78.38 94 LEU A C 1
ATOM 770 O O . LEU A 1 94 ? 12.819 12.814 -10.294 1.00 78.38 94 LEU A O 1
ATOM 774 N N . ASP A 1 95 ? 14.806 12.278 -9.415 1.00 82.00 95 ASP A N 1
ATOM 775 C CA . ASP A 1 95 ? 15.205 11.428 -10.552 1.00 82.00 95 ASP A CA 1
ATOM 776 C C . ASP A 1 95 ? 14.229 10.261 -10.775 1.00 82.00 95 ASP A C 1
ATOM 778 O O . ASP A 1 95 ? 13.935 9.873 -11.906 1.00 82.00 95 ASP A O 1
ATOM 782 N N . LEU A 1 96 ? 13.699 9.699 -9.688 1.00 83.81 96 LEU A N 1
ATOM 783 C CA . LEU A 1 96 ? 12.717 8.629 -9.757 1.00 83.81 96 LEU A CA 1
ATOM 784 C C . LEU A 1 96 ? 11.317 9.115 -10.121 1.00 83.81 96 LEU A C 1
ATOM 786 O O . LEU A 1 96 ? 10.460 8.265 -10.287 1.00 83.81 96 LEU A O 1
ATOM 790 N N . ALA A 1 97 ? 11.028 10.409 -10.213 1.00 87.81 97 ALA A N 1
ATOM 791 C CA . ALA A 1 97 ? 9.658 10.856 -10.421 1.00 87.81 97 ALA A CA 1
ATOM 792 C C . ALA A 1 97 ? 9.143 10.569 -11.844 1.00 87.81 97 ALA A C 1
ATOM 794 O O . ALA A 1 97 ? 9.871 10.746 -12.818 1.00 87.81 97 ALA A O 1
ATOM 795 N N . ILE A 1 98 ? 7.866 10.190 -11.980 1.00 90.06 98 ILE A N 1
ATOM 796 C CA . ILE A 1 98 ? 7.254 9.843 -13.283 1.00 90.06 98 ILE A CA 1
ATOM 797 C C . ILE A 1 98 ? 7.309 10.977 -14.315 1.00 90.06 98 ILE A C 1
ATOM 799 O O . ILE A 1 98 ? 7.348 10.717 -15.511 1.00 90.06 98 ILE A O 1
ATOM 803 N N . TRP A 1 99 ? 7.333 12.238 -13.877 1.00 87.69 99 TRP A N 1
ATOM 804 C CA . TRP A 1 99 ? 7.442 13.384 -14.783 1.00 87.69 99 TRP A CA 1
ATOM 805 C C . TRP A 1 99 ? 8.852 13.545 -15.373 1.00 87.69 99 TRP A C 1
ATOM 807 O O . TRP A 1 99 ? 9.016 14.162 -16.422 1.00 87.69 99 TRP A O 1
ATOM 817 N N . ASN A 1 100 ? 9.867 12.949 -14.755 1.00 86.56 100 ASN A N 1
ATOM 818 C CA . ASN A 1 100 ? 11.223 12.929 -15.299 1.00 86.56 100 ASN A CA 1
ATOM 819 C C . ASN A 1 100 ? 11.492 11.686 -16.163 1.00 86.5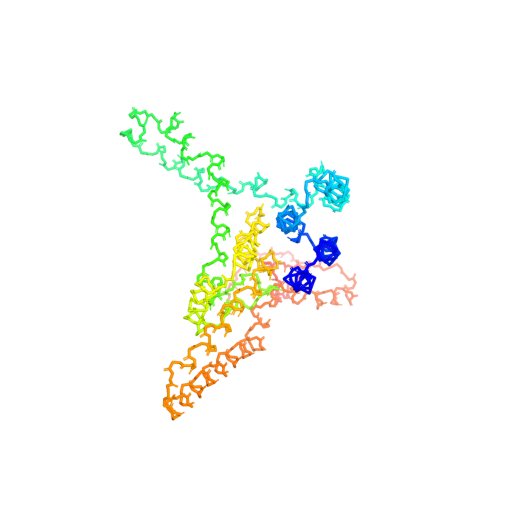6 100 ASN A C 1
ATOM 821 O O . ASN A 1 100 ? 12.589 11.540 -16.699 1.00 86.56 100 ASN A O 1
ATOM 825 N N . ASP A 1 101 ? 10.506 10.798 -16.324 1.00 86.38 101 ASP A N 1
ATOM 826 C CA . ASP A 1 101 ? 10.631 9.623 -17.179 1.00 86.38 101 ASP A CA 1
ATOM 827 C C . ASP A 1 101 ? 10.408 9.993 -18.651 1.00 86.38 101 ASP A C 1
ATOM 829 O O . ASP A 1 101 ? 9.329 10.424 -19.061 1.00 86.38 101 ASP A O 1
ATOM 833 N N . VAL A 1 102 ? 11.432 9.773 -19.475 1.00 85.44 102 VAL A N 1
ATOM 834 C CA . VAL A 1 102 ? 11.369 9.974 -20.929 1.00 85.44 102 VAL A CA 1
ATOM 835 C C . VAL A 1 102 ? 10.320 9.079 -21.596 1.00 85.44 102 VAL A C 1
ATOM 837 O O . VAL A 1 102 ? 9.752 9.452 -22.623 1.00 85.44 102 VAL A O 1
ATOM 840 N N . ASN A 1 103 ? 10.011 7.928 -20.995 1.00 88.38 103 ASN A N 1
ATOM 841 C CA . ASN A 1 103 ? 9.047 6.969 -21.521 1.00 88.38 103 ASN A CA 1
ATOM 842 C C . ASN A 1 103 ? 7.598 7.314 -21.164 1.00 88.38 103 ASN A C 1
ATOM 844 O O . ASN A 1 103 ? 6.688 6.709 -21.729 1.00 88.38 103 ASN A O 1
ATOM 848 N N . VAL A 1 104 ? 7.353 8.318 -20.308 1.00 91.12 104 VAL A N 1
ATOM 849 C CA . VAL A 1 104 ? 5.991 8.691 -19.883 1.00 91.12 104 VAL A CA 1
ATOM 850 C C . VAL A 1 104 ? 5.087 9.040 -21.071 1.00 91.12 104 VAL A C 1
ATOM 852 O O . VAL A 1 104 ? 3.885 8.812 -21.021 1.00 91.12 104 VAL A O 1
ATOM 855 N N . THR A 1 105 ? 5.661 9.545 -22.170 1.00 92.12 105 THR A N 1
ATOM 856 C CA . THR A 1 105 ? 4.929 9.914 -23.395 1.00 92.12 105 THR A CA 1
ATOM 857 C C . THR A 1 105 ? 5.044 8.897 -24.530 1.00 92.12 105 THR A C 1
ATOM 859 O O . THR A 1 105 ? 4.541 9.166 -25.619 1.00 92.12 105 THR A O 1
ATOM 862 N N . ALA A 1 106 ? 5.685 7.740 -24.324 1.00 90.81 106 ALA A N 1
ATOM 863 C CA . ALA A 1 106 ? 5.973 6.785 -25.398 1.00 90.81 106 ALA A CA 1
ATOM 864 C C . ALA A 1 106 ? 4.701 6.339 -26.141 1.00 90.81 106 ALA A C 1
ATOM 866 O O . ALA A 1 106 ? 4.620 6.457 -27.368 1.00 90.81 106 ALA A O 1
ATOM 867 N N . ASP A 1 107 ? 3.673 5.930 -25.395 1.00 91.25 107 ASP A N 1
ATOM 868 C CA . ASP A 1 107 ? 2.381 5.532 -25.959 1.00 91.25 107 ASP A CA 1
ATOM 869 C C . ASP A 1 107 ? 1.666 6.702 -26.636 1.00 91.25 107 ASP A C 1
ATOM 871 O O . ASP A 1 107 ? 1.179 6.568 -27.757 1.00 91.25 107 ASP A O 1
ATOM 875 N N . ALA A 1 108 ? 1.658 7.881 -26.010 1.00 92.56 108 ALA A N 1
ATOM 876 C CA . ALA A 1 108 ? 1.048 9.072 -26.594 1.00 92.56 108 ALA A CA 1
ATOM 877 C C . ALA A 1 108 ? 1.716 9.460 -27.922 1.00 92.56 108 ALA A C 1
ATOM 879 O O . ALA A 1 108 ? 1.025 9.754 -28.894 1.00 92.56 108 ALA A O 1
ATOM 880 N N . ASN A 1 109 ? 3.046 9.404 -28.009 1.00 92.94 109 ASN A N 1
ATOM 881 C CA . ASN A 1 109 ? 3.786 9.689 -29.238 1.00 92.94 109 ASN A CA 1
ATOM 882 C C . ASN A 1 109 ? 3.491 8.651 -30.328 1.00 92.94 109 ASN A C 1
ATOM 884 O O . ASN A 1 109 ? 3.267 9.025 -31.482 1.00 92.94 109 ASN A O 1
ATOM 888 N N . LYS A 1 110 ? 3.415 7.364 -29.962 1.00 94.19 110 LYS A N 1
ATOM 889 C CA . LYS A 1 110 ? 2.989 6.288 -30.866 1.00 94.19 110 LYS A CA 1
ATOM 890 C C . LYS A 1 110 ? 1.578 6.545 -31.401 1.00 94.19 110 LYS A C 1
ATOM 892 O O . LYS A 1 110 ? 1.374 6.517 -32.614 1.00 94.19 110 LYS A O 1
ATOM 897 N N . TYR A 1 111 ? 0.615 6.845 -30.529 1.00 94.25 111 TYR A N 1
ATOM 898 C CA . TYR A 1 111 ? -0.773 7.094 -30.926 1.00 94.25 111 TYR A CA 1
ATOM 899 C C . TYR A 1 111 ? -0.930 8.359 -31.766 1.00 94.25 111 TYR A C 1
ATOM 901 O O . TYR A 1 111 ? -1.669 8.338 -32.746 1.00 94.25 111 TYR A O 1
ATOM 909 N N . ARG A 1 112 ? -0.176 9.425 -31.476 1.00 93.50 112 ARG A N 1
ATOM 910 C CA . ARG A 1 112 ? -0.117 10.614 -32.340 1.00 93.50 112 ARG A CA 1
ATOM 911 C C . ARG A 1 112 ? 0.385 10.280 -33.735 1.00 93.50 112 ARG A C 1
ATOM 913 O O . ARG A 1 112 ? -0.198 10.750 -34.705 1.00 93.50 112 ARG A O 1
ATOM 920 N N . GLY A 1 113 ? 1.443 9.473 -33.833 1.00 93.00 113 GLY A N 1
ATOM 921 C CA . GLY A 1 113 ? 1.982 9.006 -35.110 1.00 93.00 113 GLY A CA 1
ATOM 922 C C . GLY A 1 113 ? 0.943 8.239 -35.926 1.00 93.00 113 GLY A C 1
ATOM 923 O O . GLY A 1 113 ? 0.754 8.534 -37.101 1.00 93.00 113 GLY A O 1
ATOM 924 N N . LEU A 1 114 ? 0.211 7.325 -35.284 1.00 93.75 114 LEU A N 1
ATOM 925 C CA . LEU A 1 114 ? -0.873 6.571 -35.922 1.00 93.75 114 LEU A CA 1
ATOM 926 C C . LEU A 1 114 ? -2.054 7.469 -36.324 1.00 93.75 114 LEU A C 1
ATOM 928 O O . LEU A 1 114 ? -2.576 7.336 -37.425 1.00 93.75 114 LEU A O 1
ATOM 932 N N . ALA A 1 115 ? -2.433 8.435 -35.485 1.00 93.31 115 ALA A N 1
ATOM 933 C CA . ALA A 1 115 ? -3.516 9.381 -35.766 1.00 93.31 115 ALA A CA 1
ATOM 934 C C . ALA A 1 115 ? -3.214 10.343 -36.930 1.00 93.31 115 ALA A C 1
ATOM 936 O O . ALA A 1 115 ? -4.119 10.994 -37.443 1.00 93.31 115 ALA A O 1
ATOM 937 N N . ARG A 1 116 ? -1.957 10.465 -37.376 1.00 91.06 116 ARG A N 1
ATOM 938 C CA . ARG A 1 116 ? -1.624 11.216 -38.604 1.00 91.06 116 ARG A CA 1
ATOM 939 C C . ARG A 1 116 ? -2.031 10.478 -39.875 1.00 91.06 116 ARG A C 1
ATOM 941 O O . ARG A 1 116 ? -2.141 11.111 -40.916 1.00 91.06 116 ARG A O 1
ATOM 948 N N . LEU A 1 117 ? -2.222 9.163 -39.789 1.00 92.38 117 LEU A N 1
ATOM 949 C CA . LEU A 1 117 ? -2.617 8.323 -40.918 1.00 92.38 117 LEU A CA 1
ATOM 950 C C . LEU A 1 117 ? -4.137 8.314 -41.131 1.00 92.38 117 LEU A C 1
ATOM 952 O O . LEU A 1 117 ? -4.597 7.839 -42.162 1.00 92.38 117 LEU A O 1
ATOM 956 N N . SER A 1 118 ? -4.920 8.806 -40.164 1.00 91.44 118 SER A N 1
ATOM 957 C CA . SER A 1 118 ? -6.380 8.844 -40.260 1.00 91.44 118 SER A CA 1
ATOM 958 C C . SER A 1 118 ? -6.884 10.096 -40.971 1.00 91.44 118 SER A C 1
ATOM 960 O O . SER A 1 118 ? -6.334 11.185 -40.796 1.00 91.44 118 SER A O 1
ATOM 962 N N . GLU A 1 119 ? -8.002 9.959 -41.680 1.00 92.12 119 GLU A N 1
ATOM 963 C CA . GLU A 1 119 ? -8.734 11.088 -42.249 1.00 92.12 119 GLU A CA 1
ATOM 964 C C . GLU A 1 119 ? -9.373 11.979 -41.173 1.00 92.12 119 GLU A C 1
ATOM 966 O O . GLU A 1 119 ? -9.522 11.612 -40.001 1.00 92.12 119 GLU A O 1
ATOM 971 N N . ARG A 1 120 ? -9.768 13.186 -41.587 1.00 92.56 120 ARG A N 1
ATOM 972 C CA . ARG A 1 120 ? -10.475 14.132 -40.721 1.00 92.56 120 ARG A CA 1
ATOM 973 C C . ARG A 1 120 ? -11.848 13.570 -40.371 1.00 92.56 120 ARG A C 1
ATOM 975 O O . ARG A 1 120 ? -12.558 13.062 -41.230 1.00 92.56 120 ARG A O 1
ATOM 982 N N . SER A 1 121 ? -12.240 13.712 -39.115 1.00 91.81 121 SER A N 1
ATOM 983 C CA . SER A 1 121 ? -13.553 13.284 -38.640 1.00 91.81 121 SER A CA 1
ATOM 984 C C . SER A 1 121 ? -14.113 14.287 -37.641 1.00 91.81 121 SER A C 1
ATOM 986 O O . SER A 1 121 ? -13.407 15.185 -37.172 1.00 91.81 121 SER A O 1
ATOM 988 N N . ILE A 1 122 ? -15.368 14.094 -37.236 1.00 92.62 122 ILE A N 1
ATOM 989 C CA . ILE A 1 122 ? -15.970 14.870 -36.146 1.00 92.62 122 ILE A CA 1
ATOM 990 C C . ILE A 1 122 ? -15.131 14.804 -34.857 1.00 92.62 122 ILE A C 1
ATOM 992 O O . ILE A 1 122 ? -15.057 15.785 -34.123 1.00 92.62 122 ILE A O 1
ATOM 996 N N . PHE A 1 123 ? -14.417 13.696 -34.623 1.00 89.56 123 PHE A N 1
ATOM 997 C CA . PHE A 1 123 ? -13.547 13.507 -33.459 1.00 89.56 123 PHE A CA 1
ATOM 998 C C . PHE A 1 123 ? -12.216 14.268 -33.565 1.00 89.56 123 PHE A C 1
ATOM 1000 O O . PHE A 1 123 ? -11.552 14.492 -32.555 1.00 89.56 123 PHE A O 1
ATOM 1007 N N . SER A 1 124 ? -11.835 14.716 -34.767 1.00 90.62 124 SER A N 1
ATOM 1008 C CA . SER A 1 124 ? -10.740 15.668 -34.990 1.00 90.62 124 SER A CA 1
ATOM 1009 C C . SER A 1 124 ? -11.246 17.094 -35.245 1.00 90.62 124 SER A C 1
ATOM 1011 O O . SER A 1 124 ? -10.489 17.943 -35.723 1.00 90.62 124 SER A O 1
ATOM 1013 N N . PHE A 1 125 ? -12.520 17.371 -34.934 1.00 91.62 125 PHE A N 1
ATOM 1014 C CA . PHE A 1 125 ? -13.206 18.637 -35.219 1.00 91.62 125 PHE A CA 1
ATOM 1015 C C . PHE A 1 125 ? -13.176 19.015 -36.707 1.00 91.62 125 PHE A C 1
ATOM 1017 O O . PHE A 1 125 ? -13.073 20.189 -37.052 1.00 91.62 125 PHE A O 1
ATOM 1024 N N . ASN A 1 126 ? -13.200 18.019 -37.600 1.00 92.12 126 ASN A N 1
ATOM 1025 C CA . ASN A 1 126 ? -12.990 18.184 -39.042 1.00 92.12 126 ASN A CA 1
ATOM 1026 C C . ASN A 1 126 ? -11.676 18.918 -39.397 1.00 92.12 126 ASN A C 1
ATOM 1028 O O . ASN A 1 126 ? -11.545 19.492 -40.478 1.00 92.12 126 ASN A O 1
ATOM 1032 N N . THR A 1 127 ? -10.678 18.879 -38.505 1.00 91.75 127 THR A N 1
ATOM 1033 C CA . THR A 1 127 ? -9.326 19.420 -38.718 1.00 91.75 127 THR A CA 1
ATOM 1034 C C . THR A 1 127 ? -8.278 18.309 -38.738 1.00 91.75 127 THR A C 1
ATOM 1036 O O . THR A 1 127 ? -8.567 17.158 -38.402 1.00 91.75 127 THR A O 1
ATOM 1039 N N . ASP A 1 128 ? -7.050 18.647 -39.136 1.00 91.81 128 ASP A N 1
ATOM 1040 C CA . ASP A 1 128 ? -5.904 17.741 -39.012 1.00 91.81 128 ASP A CA 1
ATOM 1041 C C . ASP A 1 128 ? -5.703 17.349 -37.540 1.00 91.81 128 ASP A C 1
ATOM 1043 O O . ASP A 1 128 ? -5.709 18.211 -36.654 1.00 91.81 128 ASP A O 1
ATOM 1047 N N . THR A 1 129 ? -5.487 16.060 -37.270 1.00 90.12 129 THR A N 1
ATOM 1048 C CA . THR A 1 129 ? -5.420 15.506 -35.905 1.00 90.12 129 THR A CA 1
ATOM 1049 C C . THR A 1 129 ? -4.359 16.179 -35.028 1.00 90.12 129 THR A C 1
ATOM 1051 O O . THR A 1 129 ? -4.576 16.349 -33.831 1.00 90.12 129 THR A O 1
ATOM 1054 N N . GLU A 1 130 ? -3.258 16.667 -35.607 1.00 88.56 130 GLU A N 1
ATOM 1055 C CA . GLU A 1 130 ? -2.199 17.411 -34.902 1.00 88.56 130 GLU A CA 1
ATOM 1056 C C . GLU A 1 130 ? -2.616 18.803 -34.397 1.00 88.56 130 GLU A C 1
ATOM 1058 O O . GLU A 1 130 ? -1.998 19.333 -33.468 1.00 88.56 130 GLU A O 1
ATOM 1063 N N . LYS A 1 131 ? -3.646 19.428 -34.982 1.00 87.75 131 LYS A N 1
ATOM 1064 C CA . LYS A 1 131 ? -4.013 20.811 -34.636 1.00 87.75 131 LYS A CA 1
ATOM 1065 C C . LYS A 1 131 ? -4.718 20.895 -33.291 1.00 87.75 131 LYS A C 1
ATOM 1067 O O . LYS A 1 131 ? -4.327 21.721 -32.464 1.00 87.75 131 LYS A O 1
ATOM 1072 N N . ILE A 1 132 ? -5.734 20.053 -33.100 1.00 87.62 132 ILE A N 1
ATOM 1073 C CA . ILE A 1 132 ? -6.632 20.095 -31.939 1.00 87.62 132 ILE A CA 1
ATOM 1074 C C . ILE A 1 132 ? -6.672 18.733 -31.242 1.00 87.62 132 ILE A C 1
ATOM 1076 O O . ILE A 1 132 ? -6.255 18.640 -30.091 1.00 87.62 132 ILE A O 1
ATOM 1080 N N . GLY A 1 133 ? -7.107 17.675 -31.939 1.00 87.31 133 GLY A N 1
ATOM 1081 C CA . GLY A 1 133 ? -7.357 16.353 -31.346 1.00 87.31 133 GLY A CA 1
ATOM 1082 C C . GLY A 1 133 ? -6.181 15.817 -30.523 1.00 87.31 133 GLY A C 1
ATOM 1083 O O . GLY A 1 133 ? -6.299 15.646 -29.311 1.00 87.31 133 GLY A O 1
ATOM 1084 N N . ASN A 1 134 ? -5.008 15.659 -31.142 1.00 89.94 134 ASN A N 1
ATOM 1085 C CA . ASN A 1 134 ? -3.802 15.148 -30.484 1.00 89.94 134 ASN A CA 1
ATOM 1086 C C . ASN A 1 134 ? -3.363 16.013 -29.294 1.00 89.94 134 ASN A C 1
ATOM 1088 O O . ASN A 1 134 ? -2.865 15.476 -28.310 1.00 89.94 134 ASN A O 1
ATOM 1092 N N . LYS A 1 135 ? -3.564 17.337 -29.342 1.00 88.44 135 LYS A N 1
ATOM 1093 C CA . LYS A 1 135 ? -3.211 18.226 -28.223 1.00 88.44 135 LYS A CA 1
ATOM 1094 C C . LYS A 1 135 ? -4.134 18.041 -27.020 1.00 88.44 135 LYS A C 1
ATOM 1096 O O . LYS A 1 135 ? -3.684 18.230 -25.894 1.00 88.44 135 LYS A O 1
ATOM 1101 N N . LEU A 1 136 ? -5.389 17.651 -27.241 1.00 90.00 136 LEU A N 1
ATOM 1102 C CA . LEU A 1 136 ? -6.359 17.410 -26.172 1.00 90.00 136 LEU A CA 1
ATOM 1103 C C . LEU A 1 136 ? -6.152 16.054 -25.492 1.00 90.00 136 LEU A C 1
ATOM 1105 O O . LEU A 1 136 ? -6.198 15.992 -24.266 1.00 90.00 136 LEU A O 1
ATOM 1109 N N . VAL A 1 137 ? -5.902 14.988 -26.263 1.00 91.94 137 VAL A N 1
ATOM 1110 C CA . VAL A 1 137 ? -5.879 13.612 -25.721 1.00 91.94 137 VAL A CA 1
ATOM 1111 C C . VAL A 1 137 ? -4.482 13.009 -25.565 1.00 91.94 137 VAL A C 1
ATOM 1113 O O . VAL A 1 137 ? -4.257 12.227 -24.647 1.00 91.94 137 VAL A O 1
ATOM 1116 N N . PHE A 1 138 ? -3.522 13.384 -26.412 1.00 93.38 138 PHE A N 1
ATOM 1117 C CA . PHE A 1 138 ? -2.166 12.825 -26.422 1.00 93.38 138 PHE A CA 1
ATOM 1118 C C . PHE A 1 138 ? -1.134 13.906 -26.089 1.00 93.38 138 PHE A C 1
ATOM 1120 O O . PHE A 1 138 ? -0.265 14.262 -26.887 1.00 93.38 138 PHE A O 1
ATOM 1127 N N . ASN A 1 139 ? -1.245 14.453 -24.881 1.00 91.88 139 ASN A N 1
ATOM 1128 C CA . ASN A 1 139 ? -0.308 15.434 -24.342 1.00 91.88 139 ASN A CA 1
ATOM 1129 C C . ASN A 1 139 ? 0.414 14.898 -23.100 1.00 91.88 139 ASN A C 1
ATOM 1131 O O . ASN A 1 139 ? 0.043 13.875 -22.519 1.00 91.88 139 ASN A O 1
ATOM 1135 N N . TYR A 1 140 ? 1.470 15.607 -22.711 1.00 92.25 140 TYR A N 1
ATOM 1136 C CA . TYR A 1 140 ? 2.317 15.229 -21.589 1.00 92.25 140 TYR A CA 1
ATOM 1137 C C . TYR A 1 140 ? 1.542 15.140 -20.254 1.00 92.25 140 TYR A C 1
ATOM 1139 O O . TYR A 1 140 ? 1.606 14.079 -19.638 1.00 92.25 140 TYR A O 1
ATOM 1147 N N . PRO A 1 141 ? 0.739 16.143 -19.830 1.00 93.81 141 PRO A N 1
ATOM 1148 C CA . PRO A 1 141 ? -0.070 16.033 -18.610 1.00 93.81 141 PRO A CA 1
ATOM 1149 C C . PRO A 1 141 ? -0.975 14.796 -18.554 1.00 93.81 141 PRO A C 1
ATOM 1151 O O . PRO A 1 141 ? -0.968 14.082 -17.554 1.00 93.81 141 PRO A O 1
ATOM 1154 N N . ILE A 1 142 ? -1.717 14.512 -19.630 1.00 94.56 142 ILE A N 1
ATOM 1155 C CA . ILE A 1 142 ? -2.599 13.337 -19.701 1.00 94.56 142 ILE A CA 1
ATOM 1156 C C . ILE A 1 142 ? -1.789 12.041 -19.630 1.00 94.56 142 ILE A C 1
ATOM 1158 O O . ILE A 1 142 ? -2.179 11.116 -18.925 1.00 94.56 142 ILE A O 1
ATOM 1162 N N . SER A 1 143 ? -0.635 11.986 -20.296 1.00 94.25 143 SER A N 1
ATOM 1163 C CA . SER A 1 143 ? 0.245 10.813 -20.250 1.00 94.25 143 SER A CA 1
ATOM 1164 C C . SER A 1 143 ? 0.755 10.549 -18.829 1.00 94.25 143 SER A C 1
ATOM 1166 O O . SER A 1 143 ? 0.657 9.427 -18.338 1.00 94.25 143 SER A O 1
ATOM 1168 N N . THR A 1 144 ? 1.197 11.592 -18.121 1.00 94.31 144 THR A N 1
ATOM 1169 C CA . THR A 1 144 ? 1.635 11.499 -16.720 1.00 94.31 144 THR A CA 1
ATOM 1170 C C . THR A 1 144 ? 0.503 11.058 -15.793 1.00 94.31 144 THR A C 1
ATOM 1172 O O . THR A 1 144 ? 0.714 10.200 -14.937 1.00 94.31 144 THR A O 1
ATOM 1175 N N . ILE A 1 145 ? -0.711 11.593 -15.973 1.00 94.56 145 ILE A N 1
ATOM 1176 C CA . ILE A 1 145 ? -1.893 11.174 -15.204 1.00 94.56 145 ILE A CA 1
ATOM 1177 C C . ILE A 1 145 ? -2.219 9.701 -15.475 1.00 94.56 145 ILE A C 1
ATOM 1179 O O . ILE A 1 145 ? -2.446 8.952 -14.529 1.00 94.56 145 ILE A O 1
ATOM 1183 N N . ASN A 1 146 ? -2.194 9.265 -16.736 1.00 93.75 146 ASN A N 1
ATOM 1184 C CA . ASN A 1 146 ? -2.461 7.874 -17.102 1.00 93.75 146 ASN A CA 1
ATOM 1185 C C . ASN A 1 146 ? -1.441 6.922 -16.468 1.00 93.75 146 ASN A C 1
ATOM 1187 O O . ASN A 1 146 ? -1.832 5.917 -15.879 1.00 93.75 146 ASN A O 1
ATOM 1191 N N . VAL A 1 147 ? -0.147 7.256 -16.522 1.00 93.56 147 VAL A N 1
ATOM 1192 C CA . VAL A 1 147 ? 0.909 6.469 -15.865 1.00 93.56 147 VAL A CA 1
ATOM 1193 C C . VAL A 1 147 ? 0.703 6.433 -14.350 1.00 93.56 147 VAL A C 1
ATOM 1195 O O . VAL A 1 147 ? 0.751 5.355 -13.761 1.00 93.56 147 VAL A O 1
ATOM 1198 N N . PHE A 1 148 ? 0.401 7.569 -13.714 1.00 95.12 148 PHE A N 1
ATOM 1199 C CA . PHE A 1 148 ? 0.101 7.614 -12.281 1.00 95.12 148 PHE A CA 1
ATOM 1200 C C . PHE A 1 148 ? -1.081 6.708 -11.914 1.00 95.12 148 PHE A C 1
ATOM 1202 O O . PHE A 1 148 ? -0.968 5.901 -10.994 1.00 95.12 148 PHE A O 1
ATOM 1209 N N . VAL A 1 149 ? -2.204 6.818 -12.632 1.00 95.38 149 VAL A N 1
ATOM 1210 C CA . VAL A 1 149 ? -3.419 6.031 -12.373 1.00 95.38 149 VAL A CA 1
ATOM 1211 C C . VAL A 1 149 ? -3.157 4.543 -12.589 1.00 95.38 149 VAL A C 1
ATOM 1213 O O . VAL A 1 149 ? -3.531 3.737 -11.739 1.00 95.38 149 VAL A O 1
ATOM 1216 N N . ASN A 1 150 ? -2.464 4.173 -13.666 1.00 93.88 150 ASN A N 1
ATOM 1217 C CA . ASN A 1 150 ? -2.100 2.784 -13.938 1.00 93.88 150 ASN A CA 1
ATOM 1218 C C . ASN A 1 150 ? -1.201 2.218 -12.834 1.00 93.88 150 ASN A C 1
ATOM 1220 O O . ASN A 1 150 ? -1.488 1.149 -12.292 1.00 93.88 150 ASN A O 1
ATOM 1224 N N . ASN A 1 151 ? -0.163 2.958 -12.433 1.00 93.69 151 ASN A N 1
ATOM 1225 C CA . ASN A 1 151 ? 0.715 2.550 -11.340 1.00 93.69 151 ASN A CA 1
ATOM 1226 C C . ASN A 1 151 ? -0.065 2.426 -10.025 1.00 93.69 151 ASN A C 1
ATOM 1228 O O . ASN A 1 151 ? 0.091 1.442 -9.310 1.00 93.69 151 ASN A O 1
ATOM 1232 N N . TYR A 1 152 ? -0.937 3.386 -9.717 1.00 95.69 152 TYR A N 1
ATOM 1233 C CA . TYR A 1 152 ? -1.753 3.392 -8.505 1.00 95.69 152 TYR A CA 1
ATOM 1234 C C . TYR A 1 152 ? -2.703 2.189 -8.440 1.00 95.69 152 TYR A C 1
ATOM 1236 O O . TYR A 1 152 ? -2.738 1.476 -7.436 1.00 95.69 152 TYR A O 1
ATOM 1244 N N . LEU A 1 153 ? -3.457 1.939 -9.515 1.00 96.06 153 LEU A N 1
ATOM 1245 C CA . LEU A 1 153 ? -4.438 0.855 -9.580 1.00 96.06 153 LEU A CA 1
ATOM 1246 C C . LEU A 1 153 ? -3.784 -0.528 -9.669 1.00 96.06 153 LEU A C 1
ATOM 1248 O O . LEU A 1 153 ? -4.397 -1.504 -9.235 1.00 96.06 153 LEU A O 1
ATOM 1252 N N . SER A 1 154 ? -2.538 -0.620 -10.153 1.00 95.19 154 SER A N 1
ATOM 1253 C CA . SER A 1 154 ? -1.793 -1.887 -10.212 1.00 95.19 154 SER A CA 1
ATOM 1254 C C . SER A 1 154 ? -1.734 -2.595 -8.851 1.00 95.19 154 SER A C 1
ATOM 1256 O O . SER A 1 154 ? -1.919 -3.808 -8.778 1.00 95.19 154 SER A O 1
ATOM 1258 N N . PHE A 1 155 ? -1.637 -1.834 -7.757 1.00 94.81 155 PHE A N 1
ATOM 1259 C CA . PHE A 1 155 ? -1.570 -2.351 -6.387 1.00 94.81 155 PHE A CA 1
ATOM 1260 C C . PHE A 1 155 ? -2.876 -2.928 -5.841 1.00 94.81 155 PHE A C 1
ATOM 1262 O O . PHE A 1 155 ? -2.868 -3.605 -4.814 1.00 94.81 155 PHE A O 1
ATOM 1269 N N . PHE A 1 156 ? -3.994 -2.668 -6.515 1.00 95.19 156 PHE A N 1
ATOM 1270 C CA . PHE A 1 156 ? -5.295 -3.252 -6.195 1.00 95.19 156 PHE A CA 1
ATOM 1271 C C . PHE A 1 156 ? -5.700 -4.342 -7.191 1.00 95.19 156 PHE A C 1
ATOM 1273 O O . PHE A 1 156 ? -6.775 -4.926 -7.059 1.00 95.19 156 PHE A O 1
ATOM 1280 N N . SER A 1 157 ? -4.856 -4.629 -8.186 1.00 95.62 157 SER A N 1
ATOM 1281 C CA . SER A 1 157 ? -5.137 -5.663 -9.174 1.00 95.62 157 SER A CA 1
ATOM 1282 C C . SER A 1 157 ? -5.097 -7.065 -8.544 1.00 95.62 157 SER A C 1
ATOM 1284 O O . SER A 1 157 ? -4.284 -7.318 -7.647 1.00 95.62 157 SER A O 1
ATOM 1286 N N . PRO A 1 158 ? -5.920 -8.014 -9.029 1.00 94.69 158 PRO A N 1
ATOM 1287 C CA . PRO A 1 158 ? -5.801 -9.418 -8.641 1.00 94.69 158 PRO A CA 1
ATOM 1288 C C . PRO A 1 158 ? -4.419 -10.002 -8.958 1.00 94.69 158 PRO A C 1
ATOM 1290 O O . PRO A 1 158 ? -3.912 -10.817 -8.189 1.00 94.69 158 PRO A O 1
ATOM 1293 N N . ASP A 1 159 ? -3.789 -9.541 -10.045 1.00 94.06 159 ASP A N 1
ATOM 1294 C CA . ASP A 1 159 ? -2.434 -9.938 -10.430 1.00 94.06 159 ASP A CA 1
ATOM 1295 C C . ASP A 1 159 ? -1.425 -9.606 -9.326 1.00 94.06 159 ASP A C 1
ATOM 1297 O O . ASP A 1 159 ? -0.683 -10.483 -8.887 1.00 94.06 159 ASP A O 1
ATOM 1301 N N . PHE A 1 160 ? -1.441 -8.381 -8.805 1.00 95.00 160 PHE A N 1
ATOM 1302 C CA . PHE A 1 160 ? -0.566 -7.997 -7.702 1.00 95.00 160 PHE A CA 1
ATOM 1303 C C . PHE A 1 160 ? -0.970 -8.673 -6.384 1.00 95.00 160 PHE A C 1
ATOM 1305 O O . PHE A 1 160 ? -0.138 -9.266 -5.699 1.00 95.00 160 PHE A O 1
ATOM 1312 N N . LEU A 1 161 ? -2.247 -8.607 -6.003 1.00 96.25 161 LEU A N 1
ATOM 1313 C CA . LEU A 1 161 ? -2.663 -9.041 -4.669 1.00 96.25 161 LEU A CA 1
ATOM 1314 C C . LEU A 1 161 ? -2.707 -10.560 -4.501 1.00 96.25 161 LEU A C 1
ATOM 1316 O O . LEU A 1 161 ? -2.393 -11.024 -3.412 1.00 96.25 161 LEU A O 1
ATOM 1320 N N . PHE A 1 162 ? -3.060 -11.334 -5.531 1.00 96.44 162 PHE A N 1
ATOM 1321 C CA . PHE A 1 162 ? -3.387 -12.757 -5.366 1.00 96.44 162 PHE A CA 1
ATO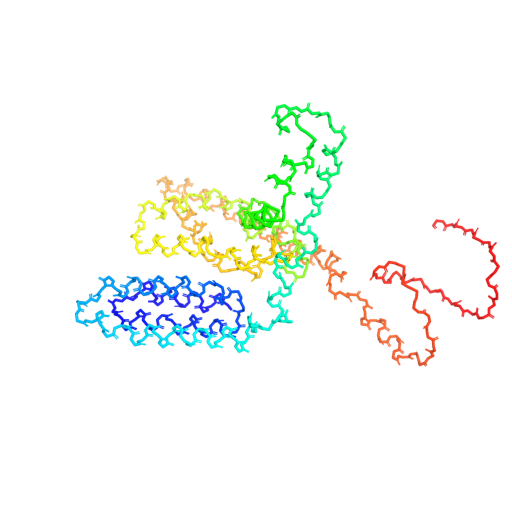M 1322 C C . PHE A 1 162 ? -2.661 -13.712 -6.318 1.00 96.44 162 PHE A C 1
ATOM 1324 O O . PHE A 1 162 ? -2.469 -14.870 -5.954 1.00 96.44 162 PHE A O 1
ATOM 1331 N N . LEU A 1 163 ? -2.232 -13.265 -7.503 1.00 94.94 163 LEU A N 1
ATOM 1332 C CA . LEU A 1 163 ? -1.729 -14.186 -8.532 1.00 94.94 163 LEU A CA 1
ATOM 1333 C C . LEU A 1 163 ? -0.204 -14.170 -8.690 1.00 94.94 163 LEU A C 1
ATOM 1335 O O . LEU A 1 163 ? 0.419 -15.214 -8.553 1.00 94.94 163 LEU A O 1
ATOM 1339 N N . LYS A 1 164 ? 0.402 -13.012 -8.969 1.00 92.25 164 LYS A N 1
ATOM 1340 C CA . LYS A 1 164 ? 1.824 -12.877 -9.344 1.00 92.25 164 LYS A CA 1
ATOM 1341 C C . LYS A 1 164 ? 2.645 -12.048 -8.360 1.00 92.25 164 LYS A C 1
ATOM 1343 O O . LYS A 1 164 ? 3.840 -12.280 -8.233 1.00 92.25 164 LYS A O 1
ATOM 1348 N N . GLY A 1 165 ? 2.037 -11.078 -7.679 1.00 92.25 165 GLY A N 1
ATOM 1349 C CA . GLY A 1 165 ? 2.766 -10.244 -6.726 1.00 92.25 165 GLY A CA 1
ATOM 1350 C C . GLY A 1 165 ? 3.676 -9.221 -7.401 1.00 92.25 165 GLY A C 1
ATOM 1351 O O . GLY A 1 165 ? 3.364 -8.681 -8.460 1.00 92.25 165 GLY A O 1
ATOM 1352 N N . ASP A 1 166 ? 4.797 -8.929 -6.744 1.00 91.38 166 ASP A N 1
ATOM 1353 C CA . ASP A 1 166 ? 5.845 -8.070 -7.297 1.00 91.38 166 ASP A CA 1
ATOM 1354 C C . ASP A 1 166 ? 6.596 -8.825 -8.405 1.00 91.38 166 ASP A C 1
ATOM 1356 O O . ASP A 1 166 ? 6.953 -9.998 -8.245 1.00 91.38 166 ASP A O 1
ATOM 1360 N N . THR A 1 167 ? 6.797 -8.162 -9.542 1.00 86.12 167 THR A N 1
ATOM 1361 C CA . THR A 1 167 ? 7.447 -8.719 -10.738 1.00 86.12 167 THR A CA 1
ATOM 1362 C C . THR A 1 167 ? 8.971 -8.707 -10.648 1.00 86.12 167 THR A C 1
ATOM 1364 O O . THR A 1 167 ? 9.647 -9.291 -11.492 1.00 86.12 167 THR A O 1
ATOM 1367 N N . ILE A 1 168 ? 9.539 -8.016 -9.660 1.00 89.25 168 ILE A N 1
ATOM 1368 C CA . ILE A 1 168 ? 10.980 -7.950 -9.460 1.00 89.25 168 ILE A CA 1
ATOM 1369 C C . ILE A 1 168 ? 11.419 -9.162 -8.635 1.00 89.25 168 ILE A C 1
ATOM 1371 O O . ILE A 1 168 ? 11.220 -9.220 -7.419 1.00 89.25 168 ILE A O 1
ATOM 1375 N N . LEU A 1 169 ? 12.126 -10.086 -9.291 1.00 90.94 169 LEU A N 1
ATOM 1376 C CA . LEU A 1 169 ? 12.628 -11.334 -8.703 1.00 90.94 169 LEU A CA 1
ATOM 1377 C C . LEU A 1 169 ? 13.635 -11.155 -7.553 1.00 90.94 169 LEU A C 1
ATOM 1379 O O . LEU A 1 169 ? 14.039 -12.134 -6.952 1.00 90.94 169 LEU A O 1
ATOM 1383 N N . ARG A 1 170 ? 14.075 -9.931 -7.235 1.00 88.12 170 ARG A N 1
ATOM 1384 C CA . ARG A 1 170 ? 14.860 -9.638 -6.015 1.00 88.12 170 ARG A CA 1
ATOM 1385 C C . ARG A 1 170 ? 13.998 -9.373 -4.780 1.00 88.12 170 ARG A C 1
ATOM 1387 O O . ARG A 1 170 ? 14.521 -9.233 -3.675 1.00 88.12 170 ARG A O 1
ATOM 1394 N N . HIS A 1 171 ? 12.700 -9.188 -4.972 1.00 85.62 171 HIS A N 1
ATOM 1395 C CA . HIS A 1 171 ? 11.763 -8.747 -3.938 1.00 85.62 171 HIS A CA 1
ATOM 1396 C C . HIS A 1 171 ? 10.626 -9.744 -3.732 1.00 85.62 171 HIS A C 1
ATOM 1398 O O . HIS A 1 171 ? 10.002 -9.750 -2.674 1.00 85.62 171 HIS A O 1
ATOM 1404 N N . SER A 1 172 ? 10.369 -10.586 -4.728 1.00 90.31 172 SER A N 1
ATOM 1405 C CA . SER A 1 172 ? 9.290 -11.561 -4.745 1.00 90.31 172 SER A CA 1
ATOM 1406 C C . SER A 1 172 ? 9.681 -12.749 -5.607 1.00 90.31 172 SER A C 1
ATOM 1408 O O . SER A 1 172 ? 10.533 -12.643 -6.483 1.00 90.31 172 SER A O 1
ATOM 1410 N N . THR A 1 173 ? 9.014 -13.878 -5.387 1.00 92.06 173 THR A N 1
ATOM 1411 C CA . THR A 1 173 ? 9.144 -15.049 -6.257 1.00 92.06 173 THR A CA 1
ATOM 1412 C C . THR A 1 173 ? 8.481 -14.860 -7.619 1.00 92.06 173 THR A C 1
ATOM 1414 O O . THR A 1 173 ? 8.747 -15.632 -8.534 1.00 92.06 173 THR A O 1
ATOM 1417 N N . SER A 1 174 ? 7.587 -13.873 -7.733 1.00 90.75 174 SER A N 1
ATOM 1418 C CA . SER A 1 174 ? 6.708 -13.622 -8.882 1.00 90.75 174 SER A CA 1
ATOM 1419 C C . SER A 1 174 ? 5.796 -14.801 -9.276 1.00 90.75 174 SER A C 1
ATOM 1421 O O . SER A 1 174 ? 5.159 -14.768 -10.327 1.00 90.75 174 SER A O 1
ATOM 1423 N N . MET A 1 175 ? 5.722 -15.845 -8.439 1.00 91.69 175 MET A N 1
ATOM 1424 C CA . MET A 1 175 ? 4.905 -17.048 -8.659 1.00 91.69 175 MET A CA 1
ATOM 1425 C C . MET A 1 175 ? 3.571 -17.020 -7.909 1.00 91.69 175 MET A C 1
ATOM 1427 O O . MET A 1 175 ? 2.664 -17.775 -8.246 1.00 91.69 175 MET A O 1
ATOM 1431 N N . VAL A 1 176 ? 3.468 -16.196 -6.864 1.00 93.50 176 VAL A N 1
ATOM 1432 C CA . VAL A 1 176 ? 2.262 -16.036 -6.043 1.00 93.50 176 VAL A CA 1
ATOM 1433 C C . VAL A 1 176 ? 2.022 -14.558 -5.751 1.00 93.50 176 VAL A C 1
ATOM 1435 O O . VAL A 1 176 ? 2.964 -13.764 -5.724 1.00 93.50 176 VAL A O 1
ATOM 1438 N N . GLY A 1 177 ? 0.766 -14.187 -5.497 1.00 94.81 177 GLY A N 1
ATOM 1439 C CA . GLY A 1 177 ? 0.415 -12.848 -5.028 1.00 94.81 177 GLY A CA 1
ATOM 1440 C C . GLY A 1 177 ? 0.891 -12.538 -3.609 1.00 94.81 177 GLY A C 1
ATOM 1441 O O . GLY A 1 177 ? 1.446 -13.383 -2.909 1.00 94.81 177 GLY A O 1
ATOM 1442 N N . GLN A 1 178 ? 0.607 -11.313 -3.160 1.00 94.94 178 GLN A N 1
ATOM 1443 C CA . GLN A 1 178 ? 0.857 -10.888 -1.773 1.00 94.94 178 GLN A CA 1
ATOM 1444 C C . GLN A 1 178 ? -0.013 -11.633 -0.745 1.00 94.94 178 GLN A C 1
ATOM 1446 O O . GLN A 1 178 ? 0.339 -11.734 0.429 1.00 94.94 178 GLN A O 1
ATOM 1451 N N . PHE A 1 179 ? -1.148 -12.159 -1.195 1.00 96.75 179 PHE A N 1
ATOM 1452 C CA . PHE A 1 179 ? -2.082 -12.984 -0.449 1.00 96.75 179 PHE A CA 1
ATOM 1453 C C . PHE A 1 179 ? -2.372 -14.257 -1.241 1.00 96.75 179 PHE A C 1
ATOM 1455 O O . PHE A 1 179 ? -2.391 -14.252 -2.470 1.00 96.75 179 PHE A O 1
ATOM 1462 N N . PHE A 1 180 ? -2.664 -15.357 -0.548 1.00 97.06 180 PHE A N 1
ATOM 1463 C CA . PHE A 1 180 ? -3.115 -16.565 -1.232 1.00 97.06 180 PHE A CA 1
ATOM 1464 C C . PHE A 1 180 ? -4.487 -16.344 -1.891 1.00 97.06 180 PHE A C 1
ATOM 1466 O O . PHE A 1 180 ? -5.357 -15.742 -1.257 1.00 97.06 180 PHE A O 1
ATOM 1473 N N . PRO A 1 181 ? -4.740 -16.873 -3.106 1.00 96.94 181 PRO A N 1
ATOM 1474 C CA . PRO A 1 181 ? -6.001 -16.664 -3.824 1.00 96.94 181 PRO A CA 1
ATOM 1475 C C . PRO A 1 181 ? -7.265 -16.989 -3.020 1.00 96.94 181 PRO A C 1
ATOM 1477 O O . PRO A 1 181 ? -8.258 -16.270 -3.115 1.00 96.94 181 PRO A O 1
ATOM 1480 N N . PHE A 1 182 ? -7.228 -18.024 -2.172 1.00 97.06 182 PHE A N 1
ATOM 1481 C CA . PHE A 1 182 ? -8.377 -18.404 -1.343 1.00 97.06 182 PHE A CA 1
ATOM 1482 C C . PHE A 1 182 ? -8.758 -17.336 -0.298 1.00 97.06 182 PHE A C 1
ATOM 1484 O O . PHE A 1 182 ? -9.862 -17.381 0.239 1.00 97.06 182 PHE A O 1
ATOM 1491 N N . LEU A 1 183 ? -7.876 -16.366 -0.018 1.00 98.00 183 LEU A N 1
ATOM 1492 C CA . LEU A 1 183 ? -8.140 -15.246 0.887 1.00 98.00 183 LEU A CA 1
ATOM 1493 C C . LEU A 1 183 ? -8.959 -14.121 0.250 1.00 98.00 183 LEU A C 1
ATOM 1495 O O . LEU A 1 183 ? -9.521 -13.316 0.988 1.00 98.00 183 LEU A O 1
ATOM 1499 N N . LEU A 1 184 ? -9.075 -14.066 -1.080 1.00 97.69 184 LEU A N 1
ATOM 1500 C CA . LEU A 1 184 ? -9.841 -13.033 -1.781 1.00 97.69 184 LEU A CA 1
ATOM 1501 C C . LEU A 1 184 ? -11.285 -12.881 -1.261 1.00 97.69 184 LEU A C 1
ATOM 1503 O O . LEU A 1 184 ? -11.643 -11.766 -0.871 1.00 97.69 184 LEU A O 1
ATOM 1507 N N . PRO A 1 185 ? -12.120 -13.943 -1.190 1.00 97.56 185 PRO A N 1
ATOM 1508 C CA . PRO A 1 185 ? -13.476 -13.803 -0.662 1.00 97.56 185 PRO A CA 1
ATOM 1509 C C . PRO A 1 185 ? -13.477 -13.289 0.784 1.00 97.56 185 PRO A C 1
ATOM 1511 O O . PRO A 1 185 ? -14.267 -12.408 1.118 1.00 97.56 185 PRO A O 1
ATOM 1514 N N . PHE A 1 186 ? -12.557 -13.766 1.628 1.00 98.31 186 PHE A N 1
ATOM 1515 C CA . PHE A 1 186 ? -12.446 -13.327 3.022 1.00 98.31 186 PHE A CA 1
ATOM 1516 C C . PHE A 1 186 ? -12.033 -11.863 3.139 1.00 98.31 186 PHE A C 1
ATOM 1518 O O . PHE A 1 186 ? -12.591 -11.138 3.955 1.00 98.31 186 PHE A O 1
ATOM 1525 N N . MET A 1 187 ? -11.125 -11.388 2.290 1.00 98.56 187 MET A N 1
ATOM 1526 C CA . MET A 1 187 ? -10.745 -9.980 2.255 1.00 98.56 187 MET A CA 1
ATOM 1527 C C . MET A 1 187 ? -11.946 -9.086 1.918 1.00 98.56 187 MET A C 1
ATOM 1529 O O . MET A 1 187 ? -12.162 -8.076 2.587 1.00 98.56 187 MET A O 1
ATOM 1533 N N . VAL A 1 188 ? -12.769 -9.474 0.937 1.00 98.12 188 VAL A N 1
ATOM 1534 C CA . VAL A 1 188 ? -13.982 -8.726 0.557 1.00 98.12 188 VAL A CA 1
ATOM 1535 C C . VAL A 1 188 ? -15.013 -8.727 1.690 1.00 98.12 188 VAL A C 1
ATOM 1537 O O . VAL A 1 188 ? -15.526 -7.667 2.058 1.00 98.12 188 VAL A O 1
ATOM 1540 N N . ILE A 1 189 ? -15.281 -9.893 2.288 1.00 98.31 189 ILE A N 1
ATOM 1541 C CA . ILE A 1 189 ? -16.202 -10.034 3.427 1.00 98.31 189 ILE A CA 1
ATOM 1542 C C . ILE A 1 189 ? -15.731 -9.176 4.607 1.00 98.31 189 ILE A C 1
ATOM 1544 O O . ILE A 1 189 ? -16.514 -8.416 5.176 1.00 98.31 189 ILE A O 1
ATOM 1548 N N . GLY A 1 190 ? -14.450 -9.261 4.965 1.00 98.50 190 GLY A N 1
ATOM 1549 C CA . GLY A 1 190 ? -13.889 -8.514 6.084 1.00 98.50 190 GLY A CA 1
ATOM 1550 C C . GLY A 1 190 ? -13.892 -7.009 5.851 1.00 98.50 190 GLY A C 1
ATOM 1551 O O . GLY A 1 190 ? -14.241 -6.263 6.762 1.00 98.50 190 GLY A O 1
ATOM 1552 N N . ALA A 1 191 ? -13.595 -6.546 4.633 1.00 98.25 191 ALA A N 1
ATOM 1553 C CA . ALA A 1 191 ? -13.718 -5.134 4.281 1.00 98.25 191 ALA A CA 1
ATOM 1554 C C . ALA A 1 191 ? -15.166 -4.640 4.444 1.00 98.25 191 ALA A C 1
ATOM 1556 O O . ALA A 1 191 ? -15.399 -3.608 5.077 1.00 98.25 191 ALA A O 1
ATOM 1557 N N . PHE A 1 192 ? -16.147 -5.400 3.941 1.00 98.25 192 PHE A N 1
ATOM 1558 C CA . PHE A 1 192 ? -17.566 -5.067 4.082 1.00 98.25 192 PHE A CA 1
ATOM 1559 C C . PHE A 1 192 ? -17.994 -4.981 5.554 1.00 98.25 192 PHE A C 1
ATOM 1561 O O . PHE A 1 192 ? -18.569 -3.974 5.974 1.00 98.25 192 PHE A O 1
ATOM 1568 N N . ILE A 1 193 ? -17.675 -6.001 6.356 1.00 98.12 193 ILE A N 1
ATOM 1569 C CA . ILE A 1 193 ? -18.015 -6.050 7.786 1.00 98.12 193 ILE A CA 1
ATOM 1570 C C . ILE A 1 193 ? -17.342 -4.902 8.541 1.00 98.12 193 ILE A C 1
ATOM 1572 O O . ILE A 1 193 ? -17.997 -4.214 9.329 1.00 98.12 193 ILE A O 1
ATOM 1576 N N . PHE A 1 194 ? -16.060 -4.647 8.269 1.00 98.31 194 PHE A N 1
ATOM 1577 C CA . PHE A 1 194 ? -15.328 -3.549 8.885 1.00 98.31 194 PHE A CA 1
ATOM 1578 C C . PHE A 1 194 ? -15.980 -2.200 8.578 1.00 98.31 194 PHE A C 1
ATOM 1580 O O . PHE A 1 194 ? -16.313 -1.466 9.501 1.00 98.31 194 PHE A O 1
ATOM 1587 N N . PHE A 1 195 ? -16.220 -1.858 7.309 1.00 97.75 195 PHE A N 1
ATOM 1588 C CA . PHE A 1 195 ? -16.776 -0.542 6.970 1.00 97.75 195 PHE A CA 1
ATOM 1589 C C . PHE A 1 195 ? -18.233 -0.357 7.409 1.00 97.75 195 PHE A C 1
ATOM 1591 O O . PHE A 1 195 ? -18.652 0.779 7.663 1.00 97.75 195 PHE A O 1
ATOM 1598 N N . LYS A 1 196 ? -18.981 -1.456 7.559 1.00 97.06 196 LYS A N 1
ATOM 1599 C CA . LYS A 1 196 ? -20.333 -1.451 8.123 1.00 97.06 196 LYS A CA 1
ATOM 1600 C C . LYS A 1 196 ? -20.335 -1.150 9.625 1.00 97.06 196 LYS A C 1
ATOM 1602 O O . LYS A 1 196 ? -21.155 -0.352 10.072 1.00 97.06 196 LYS A O 1
ATOM 1607 N N . ASN A 1 197 ? -19.422 -1.758 10.385 1.00 96.88 197 ASN A N 1
ATOM 1608 C CA . ASN A 1 197 ? -19.489 -1.778 11.851 1.00 96.88 197 ASN A CA 1
ATOM 1609 C C . ASN A 1 197 ? -18.475 -0.857 12.549 1.00 96.88 197 ASN A C 1
ATOM 1611 O O . ASN A 1 197 ? -18.684 -0.481 13.701 1.00 96.88 197 ASN A O 1
ATOM 1615 N N . ALA A 1 198 ? -17.369 -0.502 11.893 1.00 95.62 198 ALA A N 1
ATOM 1616 C CA . ALA A 1 198 ? -16.314 0.295 12.503 1.00 95.62 198 ALA A CA 1
ATOM 1617 C C . ALA A 1 198 ? -16.768 1.734 12.774 1.00 95.62 198 ALA A C 1
ATOM 1619 O O . ALA A 1 198 ? -17.504 2.357 11.998 1.00 95.62 198 ALA A O 1
ATOM 1620 N N . ASP A 1 199 ? -16.269 2.302 13.871 1.00 94.25 199 ASP A N 1
A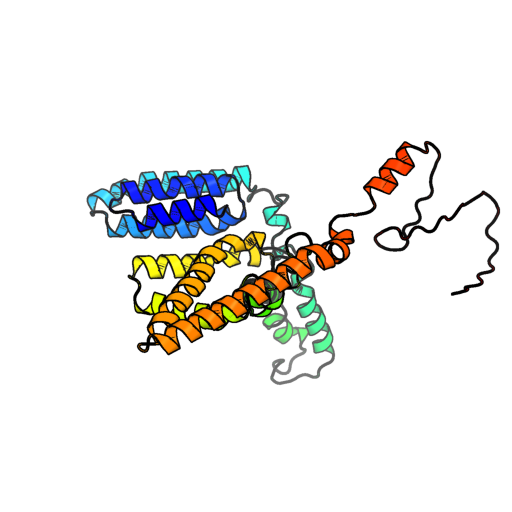TOM 1621 C CA . ASP A 1 199 ? -16.534 3.693 14.205 1.00 94.25 199 ASP A CA 1
ATOM 1622 C C . ASP A 1 199 ? -15.943 4.660 13.157 1.00 94.25 199 ASP A C 1
ATOM 1624 O O . ASP A 1 199 ? -15.142 4.310 12.284 1.00 94.25 199 ASP A O 1
ATOM 1628 N N . LYS A 1 200 ? -16.360 5.930 13.217 1.00 91.19 200 LYS A N 1
ATOM 1629 C CA . LYS A 1 200 ? -15.921 6.950 12.253 1.00 91.19 200 LYS A CA 1
ATOM 1630 C C . LYS A 1 200 ? -14.398 7.156 12.256 1.00 91.19 200 LYS A C 1
ATOM 1632 O O . LYS A 1 200 ? -13.841 7.382 11.186 1.00 91.19 200 LYS A O 1
ATOM 1637 N N . LYS A 1 201 ? -13.729 7.082 13.413 1.00 88.94 201 LYS A N 1
ATOM 1638 C CA . LYS A 1 201 ? -12.274 7.276 13.530 1.00 88.94 201 LYS A CA 1
ATOM 1639 C C . LYS A 1 201 ? -11.537 6.124 12.846 1.00 88.94 201 LYS A C 1
ATOM 1641 O O . LYS A 1 201 ? -10.677 6.385 12.008 1.00 88.94 201 LYS A O 1
ATOM 1646 N N . LEU A 1 202 ? -11.908 4.879 13.139 1.00 94.00 202 LEU A N 1
ATOM 1647 C CA . LEU A 1 202 ? -11.303 3.691 12.534 1.00 94.00 202 LEU A CA 1
ATOM 1648 C C . LEU A 1 202 ? -11.514 3.641 11.020 1.00 94.00 202 LEU A C 1
ATOM 1650 O O . LEU A 1 202 ? -10.553 3.418 10.284 1.00 94.00 202 LEU A O 1
ATOM 1654 N N . ARG A 1 203 ? -12.732 3.925 10.540 1.00 94.62 203 ARG A N 1
ATOM 1655 C CA . ARG A 1 203 ? -13.009 3.995 9.095 1.00 94.62 203 ARG A CA 1
ATOM 1656 C C . ARG A 1 203 ? -12.150 5.040 8.397 1.00 94.62 203 ARG A C 1
ATOM 1658 O O . ARG A 1 203 ? -11.577 4.742 7.354 1.00 94.62 203 ARG A O 1
ATOM 1665 N N . SER A 1 204 ? -12.021 6.237 8.974 1.00 91.81 204 SER A N 1
ATOM 1666 C CA . SER A 1 204 ? -11.153 7.275 8.410 1.00 91.81 204 SER A CA 1
ATOM 1667 C C . SER A 1 204 ? -9.686 6.848 8.381 1.00 91.81 204 SER A C 1
ATOM 1669 O O . SER A 1 204 ? -9.033 7.068 7.368 1.00 91.81 204 SER A O 1
ATOM 1671 N N . ILE A 1 205 ? -9.177 6.211 9.443 1.00 93.50 205 ILE A N 1
ATOM 1672 C CA . ILE A 1 205 ? -7.804 5.687 9.471 1.00 93.50 205 ILE A CA 1
ATOM 1673 C C . ILE A 1 205 ? -7.610 4.690 8.323 1.00 93.50 205 ILE A C 1
ATOM 1675 O O . ILE A 1 205 ? -6.744 4.896 7.480 1.00 93.50 205 ILE A O 1
ATOM 1679 N N . PHE A 1 206 ? -8.444 3.654 8.236 1.00 95.19 206 PHE A N 1
ATOM 1680 C CA . PHE A 1 206 ? -8.312 2.628 7.199 1.00 95.19 206 PHE A CA 1
ATOM 1681 C C . PHE A 1 206 ? -8.406 3.210 5.784 1.00 95.19 206 PHE A C 1
ATOM 1683 O O . PHE A 1 206 ? -7.552 2.905 4.958 1.00 95.19 206 PHE A O 1
ATOM 1690 N N . LEU A 1 207 ? -9.383 4.082 5.508 1.00 94.31 207 LEU A N 1
ATOM 1691 C CA . LEU A 1 207 ? -9.532 4.698 4.184 1.00 94.31 207 LEU A CA 1
ATOM 1692 C C . LEU A 1 207 ? -8.312 5.525 3.791 1.00 94.31 207 LEU A C 1
ATOM 1694 O O . LEU A 1 207 ? -7.795 5.346 2.694 1.00 94.31 207 LEU A O 1
ATOM 1698 N N . VAL A 1 208 ? -7.830 6.405 4.673 1.00 92.12 208 VAL A N 1
ATOM 1699 C CA . VAL A 1 208 ? -6.659 7.230 4.353 1.00 92.12 208 VAL A CA 1
ATOM 1700 C C . VAL A 1 208 ? -5.444 6.352 4.101 1.00 92.12 208 VAL A C 1
ATOM 1702 O O . VAL A 1 208 ? -4.767 6.549 3.102 1.00 92.12 208 VAL A O 1
ATOM 1705 N N . TRP A 1 209 ? -5.174 5.359 4.946 1.00 92.25 209 TRP A N 1
ATOM 1706 C CA . TRP A 1 209 ? -4.000 4.516 4.749 1.00 92.25 209 TRP A CA 1
ATOM 1707 C C . TRP A 1 209 ? -4.090 3.656 3.489 1.00 92.25 209 TRP A C 1
ATOM 1709 O O . TRP A 1 209 ? -3.098 3.556 2.770 1.00 92.25 209 TRP A O 1
ATOM 1719 N N . ILE A 1 210 ? -5.257 3.086 3.182 1.00 95.19 210 ILE A N 1
ATOM 1720 C CA . ILE A 1 210 ? -5.461 2.309 1.954 1.00 95.19 210 ILE A CA 1
ATOM 1721 C C . ILE A 1 210 ? -5.272 3.197 0.722 1.00 95.19 210 ILE A C 1
ATOM 1723 O O . ILE A 1 210 ? -4.573 2.803 -0.206 1.00 95.19 210 ILE A O 1
ATOM 1727 N N . LEU A 1 211 ? -5.837 4.408 0.727 1.00 94.31 211 LEU A N 1
ATOM 1728 C CA . LEU A 1 211 ? -5.780 5.307 -0.425 1.00 94.31 211 LEU A CA 1
ATOM 1729 C C . LEU A 1 211 ? -4.416 5.983 -0.597 1.00 94.31 211 LEU A C 1
ATOM 1731 O O . LEU A 1 211 ? -4.009 6.258 -1.723 1.00 94.31 211 LEU A O 1
ATOM 1735 N N . VAL A 1 212 ? -3.707 6.262 0.496 1.00 93.06 212 VAL A N 1
ATOM 1736 C CA . VAL A 1 212 ? -2.424 6.976 0.462 1.00 93.06 212 VAL A CA 1
ATOM 1737 C C . VAL A 1 212 ? -1.250 6.028 0.240 1.00 93.06 212 VAL A C 1
ATOM 1739 O O . VAL A 1 212 ? -0.278 6.421 -0.397 1.00 93.06 212 VAL A O 1
ATOM 1742 N N . SER A 1 213 ? -1.322 4.779 0.710 1.00 92.88 213 SER A N 1
ATOM 1743 C CA . SER A 1 213 ? -0.196 3.833 0.620 1.00 92.88 213 SER A CA 1
ATOM 1744 C C . SER A 1 213 ? 0.363 3.613 -0.795 1.00 92.88 213 SER A C 1
ATOM 1746 O O . SER A 1 213 ? 1.578 3.472 -0.901 1.00 92.88 213 SER A O 1
ATOM 1748 N N . PRO A 1 214 ? -0.440 3.596 -1.880 1.00 94.25 214 PRO A N 1
ATOM 1749 C CA . PRO A 1 214 ? 0.085 3.447 -3.240 1.00 94.25 214 PRO A CA 1
ATOM 1750 C C . PRO A 1 214 ? 0.675 4.732 -3.837 1.00 94.25 214 PRO A C 1
ATOM 1752 O O . PRO A 1 214 ? 1.438 4.653 -4.795 1.00 94.25 214 PRO A O 1
ATOM 1755 N N . ILE A 1 215 ? 0.363 5.916 -3.287 1.00 92.38 215 ILE A N 1
ATOM 1756 C CA . ILE A 1 215 ? 0.807 7.217 -3.826 1.00 92.38 215 ILE A CA 1
ATOM 1757 C C . ILE A 1 215 ? 2.335 7.305 -3.990 1.00 92.38 215 ILE A C 1
ATOM 1759 O O . ILE A 1 215 ? 2.778 7.685 -5.075 1.00 92.38 215 ILE A O 1
ATOM 1763 N N . PRO A 1 216 ? 3.169 6.941 -2.990 1.00 88.19 216 PRO A N 1
ATOM 1764 C CA . PRO A 1 216 ? 4.622 7.036 -3.115 1.00 88.19 216 PRO A CA 1
ATOM 1765 C C . PRO A 1 216 ? 5.156 6.199 -4.279 1.00 88.19 216 PRO A C 1
ATOM 1767 O O . PRO A 1 216 ? 6.095 6.607 -4.952 1.00 88.19 216 PRO A O 1
ATOM 1770 N N . ALA A 1 217 ? 4.554 5.033 -4.522 1.00 89.75 217 ALA A N 1
ATOM 1771 C CA . ALA A 1 217 ? 4.927 4.173 -5.631 1.00 89.75 217 ALA A CA 1
ATOM 1772 C C . ALA A 1 217 ? 4.404 4.715 -6.969 1.00 89.75 217 ALA A C 1
ATOM 1774 O O . ALA A 1 217 ? 5.150 4.773 -7.942 1.00 89.75 217 ALA A O 1
ATOM 1775 N N . ALA A 1 218 ? 3.161 5.192 -7.012 1.00 92.19 218 ALA A N 1
ATOM 1776 C CA . ALA A 1 218 ? 2.542 5.730 -8.220 1.00 92.19 218 ALA A CA 1
ATOM 1777 C C . ALA A 1 218 ? 3.261 6.969 -8.780 1.00 92.19 218 ALA A C 1
ATOM 1779 O O . ALA A 1 218 ? 3.257 7.182 -9.990 1.00 92.19 218 ALA A O 1
ATOM 1780 N N . LEU A 1 219 ? 3.925 7.747 -7.918 1.00 90.44 219 LEU A N 1
ATOM 1781 C CA . LEU A 1 219 ? 4.727 8.915 -8.301 1.00 90.44 219 LEU A CA 1
ATOM 1782 C C . LEU A 1 219 ? 6.115 8.569 -8.855 1.00 90.44 219 LEU A C 1
ATOM 1784 O O . LEU A 1 219 ? 6.830 9.476 -9.276 1.00 90.44 219 LEU A O 1
ATOM 1788 N N . THR A 1 220 ? 6.509 7.293 -8.867 1.00 87.44 220 THR A N 1
ATOM 1789 C CA . THR A 1 220 ? 7.864 6.878 -9.253 1.00 87.44 220 THR A CA 1
ATOM 1790 C C . THR A 1 220 ? 7.923 6.079 -10.557 1.00 87.44 220 THR A C 1
ATOM 1792 O O . THR A 1 220 ? 7.055 5.242 -10.807 1.00 87.44 220 THR A O 1
ATOM 1795 N N . LYS A 1 221 ? 8.979 6.291 -11.356 1.00 82.12 221 LYS A N 1
ATOM 1796 C CA . LYS A 1 221 ? 9.396 5.426 -12.463 1.00 82.12 221 LYS A CA 1
ATOM 1797 C C . LYS A 1 221 ? 9.640 4.013 -11.930 1.00 82.12 221 LYS A C 1
ATOM 1799 O O . LYS A 1 221 ? 10.121 3.836 -10.799 1.00 82.12 221 LYS A O 1
ATOM 1804 N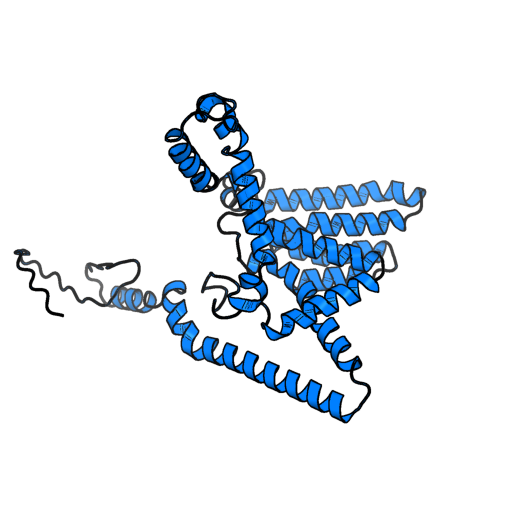 N . ASP A 1 222 ? 9.187 3.028 -12.700 1.00 75.31 222 ASP A N 1
ATOM 1805 C CA . ASP A 1 222 ? 9.125 1.610 -12.313 1.00 75.31 222 ASP A CA 1
ATOM 1806 C C . ASP A 1 222 ? 8.379 1.364 -10.989 1.00 75.31 222 ASP A C 1
ATOM 1808 O O . ASP A 1 222 ? 8.676 0.442 -10.232 1.00 75.31 222 ASP A O 1
ATOM 1812 N N . GLY A 1 223 ? 7.440 2.250 -10.653 1.00 74.88 223 GLY A N 1
ATOM 1813 C CA . GLY A 1 223 ? 6.686 2.180 -9.412 1.00 74.88 223 GLY A CA 1
ATOM 1814 C C . GLY A 1 223 ? 5.614 1.099 -9.401 1.00 74.88 223 GLY A C 1
ATOM 1815 O O . GLY A 1 223 ? 5.288 0.614 -8.323 1.00 74.88 223 GLY A O 1
ATOM 1816 N N . ALA A 1 224 ? 5.071 0.719 -10.561 1.00 78.44 224 ALA A N 1
ATOM 1817 C CA . ALA A 1 224 ? 4.016 -0.287 -10.661 1.00 78.44 224 ALA A CA 1
ATOM 1818 C C . ALA A 1 224 ? 4.442 -1.620 -10.036 1.00 78.44 224 ALA A C 1
ATOM 1820 O O . ALA A 1 224 ? 5.556 -2.089 -10.257 1.00 78.44 224 ALA A O 1
ATOM 1821 N N . ASN A 1 225 ? 3.536 -2.240 -9.277 1.00 77.31 225 ASN A N 1
ATOM 1822 C CA . ASN A 1 225 ? 3.734 -3.547 -8.640 1.00 77.31 225 ASN A CA 1
ATOM 1823 C C . ASN A 1 225 ? 4.958 -3.670 -7.708 1.00 77.31 225 ASN A C 1
ATOM 1825 O O . ASN A 1 225 ? 5.263 -4.775 -7.267 1.00 77.31 225 ASN A O 1
ATOM 1829 N N . TYR A 1 226 ? 5.635 -2.574 -7.346 1.00 82.56 226 TYR A N 1
ATOM 1830 C CA . TYR A 1 226 ? 6.808 -2.638 -6.476 1.00 82.56 226 TYR A CA 1
ATOM 1831 C C . TYR A 1 226 ? 6.413 -2.666 -4.989 1.00 82.56 226 TYR A C 1
ATOM 1833 O O . TYR A 1 226 ? 6.092 -1.638 -4.378 1.00 82.56 226 TYR A O 1
ATOM 1841 N N . LEU A 1 227 ? 6.461 -3.856 -4.378 1.00 82.06 227 LEU A N 1
ATOM 1842 C CA . LEU A 1 227 ? 5.918 -4.132 -3.043 1.00 82.06 227 LEU A CA 1
ATOM 1843 C C . LEU A 1 227 ? 6.527 -3.240 -1.956 1.00 82.06 227 LEU A C 1
ATOM 1845 O O . LEU A 1 227 ? 5.817 -2.738 -1.083 1.00 82.06 227 LEU A O 1
ATOM 1849 N N . LEU A 1 228 ? 7.842 -3.010 -2.002 1.00 83.38 228 LEU A N 1
ATOM 1850 C CA . LEU A 1 228 ? 8.553 -2.275 -0.950 1.00 83.38 228 LEU A CA 1
ATOM 1851 C C . LEU A 1 228 ? 8.080 -0.818 -0.812 1.00 83.38 228 LEU A C 1
ATOM 1853 O O . LEU A 1 228 ? 8.184 -0.242 0.276 1.00 83.38 228 LEU A O 1
ATOM 1857 N N . ARG A 1 229 ? 7.518 -0.229 -1.878 1.00 82.62 229 ARG A N 1
ATOM 1858 C CA . ARG A 1 229 ? 6.950 1.128 -1.847 1.00 82.62 229 ARG A CA 1
ATOM 1859 C C . ARG A 1 229 ? 5.505 1.172 -1.330 1.00 82.62 229 ARG A C 1
ATOM 1861 O O . ARG A 1 229 ? 5.081 2.245 -0.916 1.00 82.62 229 ARG A O 1
ATOM 1868 N N . VAL A 1 230 ? 4.796 0.038 -1.277 1.00 89.19 230 VAL A N 1
ATOM 1869 C CA . VAL A 1 230 ? 3.381 -0.058 -0.856 1.00 89.19 230 VAL A CA 1
ATOM 1870 C C . VAL A 1 230 ? 3.155 -0.959 0.365 1.00 89.19 230 VAL A C 1
ATOM 1872 O O . VAL A 1 230 ? 2.025 -1.176 0.784 1.00 89.19 230 VAL A O 1
ATOM 1875 N N . ILE A 1 231 ? 4.206 -1.490 0.991 1.00 90.25 231 ILE A N 1
ATOM 1876 C CA . ILE A 1 231 ? 4.091 -2.435 2.120 1.00 90.25 231 ILE A CA 1
ATOM 1877 C C . ILE A 1 231 ? 3.301 -1.872 3.325 1.00 90.25 231 ILE A C 1
ATOM 1879 O O . ILE A 1 231 ? 2.828 -2.621 4.176 1.00 90.25 231 ILE A O 1
ATOM 1883 N N . THR A 1 232 ? 3.086 -0.555 3.385 1.00 90.88 232 THR A N 1
ATOM 1884 C CA . THR A 1 232 ? 2.209 0.120 4.358 1.00 90.88 232 THR A CA 1
ATOM 1885 C C . THR A 1 232 ? 0.720 -0.183 4.170 1.00 90.88 232 THR A C 1
ATOM 1887 O O . THR A 1 232 ? -0.047 -0.028 5.116 1.00 90.88 232 THR A O 1
ATOM 1890 N N . LEU A 1 233 ? 0.317 -0.647 2.984 1.00 93.81 233 LEU A N 1
ATOM 1891 C CA . LEU A 1 233 ? -1.029 -1.127 2.669 1.00 93.81 233 LEU A CA 1
ATOM 1892 C C . LEU A 1 233 ? -1.312 -2.491 3.316 1.00 93.81 233 LEU A C 1
ATOM 1894 O O . LEU A 1 233 ? -2.447 -2.774 3.703 1.00 93.81 233 LEU A O 1
ATOM 1898 N N . MET A 1 234 ? -0.279 -3.331 3.454 1.00 93.00 234 MET A N 1
ATOM 1899 C CA . MET A 1 234 ? -0.425 -4.745 3.816 1.00 93.00 234 MET A CA 1
ATOM 1900 C C . MET A 1 234 ? -1.153 -4.977 5.147 1.00 93.00 234 MET A C 1
ATOM 1902 O O . MET A 1 234 ? -2.068 -5.795 5.151 1.00 93.00 234 MET A O 1
ATOM 1906 N N . PRO A 1 235 ? -0.874 -4.254 6.254 1.00 93.38 235 PRO A N 1
ATOM 1907 C CA . PRO A 1 235 ? -1.574 -4.485 7.521 1.00 93.38 235 PRO A CA 1
ATOM 1908 C C . PRO A 1 235 ? -3.098 -4.367 7.413 1.00 93.38 235 PRO A C 1
ATOM 1910 O O . PRO A 1 235 ? -3.820 -5.120 8.063 1.00 93.38 235 PRO A O 1
ATOM 1913 N N . PHE A 1 236 ? -3.590 -3.452 6.575 1.00 95.62 236 PHE A N 1
ATOM 1914 C CA . PHE A 1 236 ? -5.019 -3.202 6.398 1.00 95.62 236 PHE A CA 1
ATOM 1915 C C . PHE A 1 236 ? -5.691 -4.325 5.604 1.00 95.62 236 PHE A C 1
ATOM 1917 O O . PHE A 1 236 ? -6.740 -4.825 6.007 1.00 95.62 236 PHE A O 1
ATOM 1924 N N . LEU A 1 237 ? -5.057 -4.776 4.518 1.00 97.19 237 LEU A N 1
ATOM 1925 C CA . LEU A 1 237 ? -5.561 -5.888 3.705 1.00 97.19 237 LEU A CA 1
ATOM 1926 C C . LEU A 1 237 ? -5.469 -7.233 4.444 1.00 97.19 237 LEU A C 1
ATOM 1928 O O . LEU A 1 237 ? -6.390 -8.052 4.370 1.00 97.19 237 LEU A O 1
ATOM 1932 N N . THR A 1 238 ? -4.407 -7.440 5.229 1.00 96.69 238 THR A N 1
ATOM 1933 C CA . THR A 1 238 ? -4.277 -8.596 6.127 1.00 96.69 238 THR A CA 1
ATOM 1934 C C . THR A 1 238 ? -5.364 -8.584 7.194 1.00 96.69 238 THR A C 1
ATOM 1936 O O . THR A 1 238 ? -5.975 -9.620 7.449 1.00 96.69 238 THR A O 1
ATOM 1939 N N . TYR A 1 239 ? -5.661 -7.419 7.782 1.00 97.25 239 TYR A N 1
ATOM 1940 C CA . TYR A 1 239 ? -6.751 -7.284 8.746 1.00 97.25 239 TYR A CA 1
ATOM 1941 C C . TYR A 1 239 ? -8.106 -7.648 8.128 1.00 97.25 239 TYR A C 1
ATOM 1943 O O . TYR A 1 239 ? -8.854 -8.412 8.734 1.00 97.25 239 TYR A O 1
ATOM 1951 N N . PHE A 1 240 ? -8.411 -7.176 6.914 1.00 98.50 240 PHE A N 1
ATOM 1952 C CA . PHE A 1 240 ? -9.643 -7.564 6.220 1.00 98.50 240 PHE A CA 1
ATOM 1953 C C . PHE A 1 240 ? -9.708 -9.067 5.956 1.00 98.50 240 PHE A C 1
ATOM 1955 O O . PHE A 1 240 ? -10.724 -9.691 6.248 1.00 98.50 240 PHE A O 1
ATOM 1962 N N . SER A 1 241 ? -8.617 -9.667 5.482 1.00 98.25 241 SER A N 1
ATOM 1963 C CA . SER A 1 241 ? -8.556 -11.113 5.240 1.00 98.25 241 SER A CA 1
ATOM 1964 C C . SER A 1 241 ? -8.807 -11.914 6.523 1.00 98.25 241 SER A C 1
ATOM 1966 O O . SER A 1 241 ? -9.613 -12.840 6.528 1.00 98.25 241 SER A O 1
ATOM 1968 N N . GLY A 1 242 ? -8.166 -11.524 7.630 1.00 98.00 242 GLY A N 1
ATOM 1969 C CA . GLY A 1 242 ? -8.342 -12.170 8.931 1.00 98.00 242 GLY A CA 1
ATOM 1970 C C . GLY A 1 242 ? -9.750 -11.993 9.501 1.00 98.00 242 GLY A C 1
ATOM 1971 O O . GLY A 1 242 ? -10.352 -12.969 9.946 1.00 98.00 242 GLY A O 1
ATOM 1972 N N . LEU A 1 243 ? -10.299 -10.775 9.441 1.00 98.38 243 LEU A N 1
ATOM 1973 C CA . LEU A 1 243 ? -11.654 -10.485 9.908 1.00 98.38 243 LEU A CA 1
ATOM 1974 C C . LEU A 1 243 ? -12.685 -11.310 9.134 1.00 98.38 243 LEU A C 1
ATOM 1976 O O . LEU A 1 243 ? -13.498 -11.991 9.747 1.00 98.38 243 LEU A O 1
ATOM 1980 N N . GLY A 1 244 ? -12.633 -11.308 7.801 1.00 98.44 244 GLY A N 1
ATOM 1981 C CA . GLY A 1 244 ? -13.590 -12.072 7.004 1.00 98.44 244 GLY A CA 1
ATOM 1982 C C . GLY A 1 244 ? -13.459 -13.582 7.185 1.00 98.44 244 GLY A C 1
ATOM 1983 O O . GLY A 1 244 ? -14.473 -14.277 7.193 1.00 98.44 244 GLY A O 1
ATOM 1984 N N . LEU A 1 245 ? -12.242 -14.096 7.395 1.00 97.88 245 LEU A N 1
ATOM 1985 C CA . LEU A 1 245 ? -12.026 -15.509 7.702 1.00 97.88 245 LEU A CA 1
ATOM 1986 C C . LEU A 1 245 ? -12.690 -15.878 9.033 1.00 97.88 245 LEU A C 1
ATOM 1988 O O . LEU A 1 245 ? -13.480 -16.820 9.071 1.00 97.88 245 LEU A O 1
ATOM 1992 N N . VAL A 1 246 ? -12.441 -15.116 10.101 1.00 97.38 246 VAL A N 1
ATOM 1993 C CA . VAL A 1 246 ? -13.049 -15.362 11.422 1.00 97.38 246 VAL A CA 1
ATOM 1994 C C . VAL A 1 246 ? -14.573 -15.258 11.362 1.00 97.38 246 VAL A C 1
ATOM 1996 O O . VAL A 1 246 ? -15.273 -16.149 11.844 1.00 97.38 246 VAL A O 1
ATOM 1999 N N . GLU A 1 247 ? -15.097 -14.218 10.717 1.00 97.25 247 GLU A N 1
ATOM 2000 C CA . GLU A 1 247 ? -16.540 -14.005 10.577 1.00 97.25 247 GLU A CA 1
ATOM 2001 C C . GLU A 1 247 ? -17.207 -15.135 9.785 1.00 97.25 247 GLU A C 1
ATOM 2003 O O . GLU A 1 247 ? -18.274 -15.609 10.175 1.00 97.25 247 GLU A O 1
ATOM 2008 N N . SER A 1 248 ? -16.555 -15.655 8.739 1.00 97.50 248 SER A N 1
ATOM 2009 C CA . SER A 1 248 ? -17.097 -16.760 7.938 1.00 97.50 248 SER A CA 1
ATOM 2010 C C . SER A 1 248 ? -17.297 -18.058 8.732 1.00 97.50 248 SER A C 1
ATOM 2012 O O . SER A 1 248 ? -18.235 -18.811 8.474 1.00 97.50 248 SER A O 1
ATOM 2014 N N . ILE A 1 249 ? -16.467 -18.310 9.753 1.00 96.69 249 ILE A N 1
ATOM 2015 C CA . ILE A 1 249 ? -16.599 -19.484 10.629 1.00 96.69 249 ILE A CA 1
ATOM 2016 C C . ILE A 1 249 ? -17.895 -19.400 11.448 1.00 96.69 249 ILE A C 1
ATOM 2018 O O . ILE A 1 249 ? -18.533 -20.421 11.726 1.00 96.69 249 ILE A O 1
ATOM 2022 N N . SER A 1 250 ? -18.309 -18.185 11.820 1.00 94.75 250 SER A N 1
ATOM 2023 C CA . SER A 1 250 ? -19.501 -17.953 12.640 1.00 94.75 250 SER A CA 1
ATOM 2024 C C . SER A 1 250 ? -20.819 -18.253 11.911 1.00 94.75 250 SER A C 1
ATOM 2026 O O . SER A 1 250 ? -21.832 -18.513 12.565 1.00 94.75 250 SER A O 1
ATOM 2028 N N . TRP A 1 251 ? -20.814 -18.298 10.572 1.00 95.62 251 TRP A N 1
ATOM 2029 C CA . TRP A 1 251 ? -22.005 -18.559 9.753 1.00 95.62 251 TRP A CA 1
ATOM 2030 C C . TRP A 1 251 ? -22.569 -19.970 9.949 1.00 95.62 251 TRP A C 1
ATOM 2032 O O . TRP A 1 251 ? -23.775 -20.195 9.829 1.00 95.62 251 TRP A O 1
ATOM 2042 N N . PHE A 1 252 ? -21.715 -20.924 10.317 1.00 96.19 252 PHE A N 1
ATOM 2043 C CA . PHE A 1 252 ? -22.113 -22.304 10.557 1.00 96.19 252 PHE A CA 1
ATOM 2044 C C . PHE A 1 252 ? -22.520 -22.499 12.018 1.00 96.19 252 PHE A C 1
ATOM 2046 O O . PHE A 1 252 ? -21.675 -22.599 12.912 1.00 96.19 252 PHE A O 1
ATOM 2053 N N . LYS A 1 253 ? -23.832 -22.583 12.277 1.00 95.56 253 LYS A N 1
ATOM 2054 C CA . LYS A 1 253 ? -24.381 -22.883 13.616 1.00 95.56 253 LYS A CA 1
ATOM 2055 C C . LYS A 1 253 ? -24.190 -24.351 14.016 1.00 95.56 253 LYS A C 1
ATOM 2057 O O . LYS A 1 253 ? -23.954 -24.640 15.184 1.00 95.56 253 LYS A O 1
ATOM 2062 N N . ASN A 1 254 ? -24.269 -25.273 13.054 1.00 97.69 254 ASN A N 1
ATOM 2063 C CA . ASN A 1 254 ? -24.043 -26.698 13.291 1.00 97.69 254 ASN A CA 1
ATOM 2064 C C . ASN A 1 254 ? -22.548 -26.972 13.544 1.00 97.69 254 ASN A C 1
ATOM 2066 O O . ASN A 1 254 ? -21.698 -26.602 12.732 1.00 97.69 254 ASN A O 1
ATOM 2070 N N . LYS A 1 255 ? -22.238 -27.652 14.656 1.00 97.38 255 LYS A N 1
ATOM 2071 C CA . LYS A 1 255 ? -20.861 -27.945 15.084 1.00 97.38 255 LYS A CA 1
ATOM 2072 C C . LYS A 1 255 ? -20.084 -28.772 14.054 1.00 97.38 255 LYS A C 1
ATOM 2074 O O . LYS A 1 255 ? -18.924 -28.465 13.805 1.00 97.38 255 LYS A O 1
ATOM 2079 N N . ILE A 1 256 ? -20.711 -29.780 13.449 1.00 97.81 256 ILE A N 1
ATOM 2080 C CA . ILE A 1 256 ? -20.070 -30.660 12.461 1.00 97.81 256 ILE A CA 1
ATOM 2081 C C . ILE A 1 256 ? -19.737 -29.864 11.200 1.00 97.81 256 ILE A C 1
ATOM 2083 O O . ILE A 1 256 ? -18.587 -29.868 10.775 1.00 97.81 256 ILE A O 1
ATOM 2087 N N . LEU A 1 257 ? -20.697 -29.106 10.655 1.00 97.94 257 LEU A N 1
ATOM 2088 C CA . LEU A 1 257 ? -20.456 -28.272 9.468 1.00 97.94 257 LEU A CA 1
ATOM 2089 C C . LEU A 1 257 ? -19.356 -27.234 9.708 1.00 97.94 257 LEU A C 1
ATOM 2091 O O . LEU A 1 257 ? -18.507 -27.031 8.845 1.00 97.94 257 LEU A O 1
ATOM 2095 N N . ARG A 1 258 ? -19.325 -26.618 10.896 1.00 97.88 258 ARG A N 1
ATOM 2096 C CA . ARG A 1 258 ? -18.262 -25.680 11.275 1.00 97.88 258 ARG A CA 1
ATOM 2097 C C . ARG A 1 258 ? -16.890 -26.356 11.312 1.00 97.88 258 ARG A C 1
ATOM 2099 O O . ARG A 1 258 ? -15.930 -25.785 10.808 1.00 97.88 258 ARG A O 1
ATOM 2106 N N . ILE A 1 259 ? -16.790 -27.554 11.893 1.00 98.19 259 ILE A N 1
ATOM 2107 C CA . ILE A 1 259 ? -15.534 -28.320 11.940 1.00 98.19 259 ILE A CA 1
ATOM 2108 C C . ILE A 1 259 ? -15.081 -28.696 10.528 1.00 98.19 259 ILE A C 1
ATOM 2110 O O . ILE A 1 259 ? -13.918 -28.488 10.202 1.00 98.19 259 ILE A O 1
ATOM 2114 N N . VAL A 1 260 ? -15.990 -29.190 9.683 1.00 98.25 260 VAL A N 1
ATOM 2115 C CA . VAL A 1 260 ? -15.692 -29.525 8.281 1.00 98.25 260 VAL A CA 1
ATOM 2116 C C . VAL A 1 260 ? -15.197 -28.292 7.527 1.00 98.25 260 VAL A C 1
ATOM 2118 O O . VAL A 1 260 ? -14.172 -28.356 6.857 1.00 98.25 260 VAL A O 1
ATOM 2121 N N . TYR A 1 261 ? -15.867 -27.151 7.687 1.00 97.88 261 TYR A N 1
ATOM 2122 C CA . TYR A 1 261 ? -15.454 -25.891 7.078 1.00 97.88 261 TYR A CA 1
ATOM 2123 C C . TYR A 1 261 ? -14.049 -25.455 7.524 1.00 97.88 261 TYR A C 1
ATOM 2125 O O . TYR A 1 261 ? -13.201 -25.160 6.685 1.00 97.88 261 TYR A O 1
ATOM 2133 N N . ILE A 1 262 ? -13.769 -25.480 8.832 1.00 98.00 262 ILE A N 1
ATOM 2134 C CA . ILE A 1 262 ? -12.438 -25.169 9.376 1.00 98.00 262 ILE A CA 1
ATOM 2135 C C . ILE A 1 262 ? -11.386 -26.143 8.833 1.00 98.00 262 ILE A C 1
ATOM 2137 O O . ILE A 1 262 ? -10.301 -25.708 8.458 1.00 98.00 262 ILE A O 1
ATOM 2141 N N . ALA A 1 263 ? -11.699 -27.439 8.757 1.00 98.25 263 ALA A N 1
ATOM 2142 C CA . ALA A 1 263 ? -10.794 -28.444 8.212 1.00 98.25 263 ALA A CA 1
ATOM 2143 C C . ALA A 1 263 ? -10.477 -28.171 6.733 1.00 98.25 263 ALA A C 1
ATOM 2145 O O . ALA A 1 263 ? -9.313 -28.214 6.345 1.00 98.25 263 ALA A O 1
ATOM 2146 N N . ILE A 1 264 ? -11.479 -27.813 5.922 1.00 98.25 264 ILE A N 1
ATOM 2147 C CA . ILE A 1 264 ? -11.277 -27.419 4.520 1.00 98.25 264 ILE A CA 1
ATOM 2148 C C . ILE A 1 264 ? -10.348 -26.203 4.435 1.00 98.25 264 ILE A C 1
ATOM 2150 O O . ILE A 1 264 ? -9.357 -26.252 3.708 1.00 98.25 264 ILE A O 1
ATOM 2154 N N . LEU A 1 265 ? -10.615 -25.138 5.200 1.00 97.88 265 LEU A N 1
ATOM 2155 C CA . LEU A 1 265 ? -9.750 -23.951 5.225 1.00 97.88 265 LEU A CA 1
ATOM 2156 C C . LEU A 1 265 ? -8.318 -24.290 5.643 1.00 97.88 265 LEU A C 1
ATOM 2158 O O . LEU A 1 265 ? -7.366 -23.776 5.060 1.00 97.88 265 LEU A O 1
ATOM 2162 N N . PHE A 1 266 ? -8.167 -25.171 6.630 1.00 97.88 266 PHE A N 1
ATOM 2163 C CA . PHE A 1 266 ? -6.872 -25.633 7.106 1.00 97.88 266 PHE A CA 1
ATOM 2164 C C . PHE A 1 266 ? -6.099 -26.377 6.012 1.00 97.88 266 PHE A C 1
ATOM 2166 O O . PHE A 1 266 ? -4.954 -26.023 5.741 1.00 97.88 266 PHE A O 1
ATOM 2173 N N . PHE A 1 267 ? -6.719 -27.343 5.326 1.00 98.50 267 PHE A N 1
ATOM 2174 C CA . PHE A 1 267 ? -6.065 -28.079 4.239 1.00 98.50 267 PHE A CA 1
ATOM 2175 C C . PHE A 1 267 ? -5.751 -27.195 3.026 1.00 98.50 267 PHE A C 1
ATOM 2177 O O . PHE A 1 267 ? -4.667 -27.314 2.457 1.00 98.50 267 PHE A O 1
ATOM 2184 N N . VAL A 1 268 ? -6.638 -26.262 2.662 1.00 98.38 268 VAL A N 1
ATOM 2185 C CA . VAL A 1 268 ? -6.371 -25.266 1.607 1.00 98.38 268 VAL A CA 1
ATOM 2186 C C . VAL A 1 268 ? -5.201 -24.358 1.999 1.00 98.38 268 VAL A C 1
ATOM 2188 O O . VAL A 1 268 ? -4.328 -24.079 1.171 1.00 98.38 268 VAL A O 1
ATOM 2191 N N . GLY A 1 269 ? -5.140 -23.933 3.263 1.00 97.81 269 GLY A N 1
ATOM 2192 C CA . GLY A 1 269 ? -4.033 -23.150 3.807 1.00 97.81 269 GLY A CA 1
ATOM 2193 C C . GLY A 1 269 ? -2.710 -23.917 3.787 1.00 97.81 269 GLY A C 1
ATOM 2194 O O . GLY A 1 269 ? -1.702 -23.374 3.329 1.00 97.81 269 GLY A O 1
ATOM 2195 N N . ILE A 1 270 ? -2.715 -25.189 4.202 1.00 98.38 270 ILE A N 1
ATOM 2196 C CA . ILE A 1 270 ? -1.546 -26.079 4.126 1.00 98.38 270 ILE A CA 1
ATOM 2197 C C . ILE A 1 270 ? -1.077 -26.221 2.685 1.00 98.38 270 ILE A C 1
ATOM 2199 O O . ILE A 1 270 ? 0.103 -26.011 2.419 1.00 98.38 270 ILE A O 1
ATOM 2203 N N . TYR A 1 271 ? -1.979 -26.539 1.756 1.00 98.25 271 TYR A N 1
ATOM 2204 C CA . TYR A 1 271 ? -1.621 -26.712 0.352 1.00 98.25 271 TYR A CA 1
ATOM 2205 C C . TYR A 1 271 ? -1.021 -25.433 -0.241 1.00 98.25 271 TYR A C 1
ATOM 2207 O O . TYR A 1 271 ? 0.037 -25.483 -0.861 1.00 98.25 271 TYR A O 1
ATOM 2215 N N . SER A 1 272 ? -1.647 -24.277 0.006 1.00 97.62 272 SER A N 1
ATOM 2216 C CA . SER A 1 272 ? -1.158 -22.980 -0.485 1.00 97.62 272 SER A CA 1
ATOM 2217 C C . SER A 1 272 ? 0.233 -22.652 0.069 1.00 97.62 272 SER A C 1
ATOM 2219 O O . SER A 1 272 ? 1.113 -22.193 -0.658 1.00 97.62 272 SER A O 1
ATOM 2221 N N . THR A 1 273 ? 0.450 -22.950 1.352 1.00 97.19 273 THR A N 1
ATOM 2222 C CA . THR A 1 273 ? 1.738 -22.760 2.031 1.00 97.19 273 THR A CA 1
ATOM 2223 C C . THR A 1 273 ? 2.802 -23.709 1.482 1.00 97.19 273 THR A C 1
ATOM 2225 O O . THR A 1 273 ? 3.921 -23.285 1.200 1.00 97.19 273 THR A O 1
ATOM 2228 N N . TYR A 1 274 ? 2.452 -24.979 1.276 1.00 98.00 274 TYR A N 1
ATOM 2229 C CA . TYR A 1 274 ? 3.333 -25.973 0.672 1.00 98.00 274 TYR A CA 1
ATOM 2230 C C . TYR A 1 274 ? 3.727 -25.579 -0.754 1.00 98.00 274 TYR A C 1
ATOM 2232 O O . TYR A 1 274 ? 4.912 -25.576 -1.068 1.00 98.00 274 TYR A O 1
ATOM 2240 N N . TYR A 1 275 ? 2.762 -25.180 -1.590 1.00 97.62 275 TYR A N 1
ATOM 2241 C CA . TYR A 1 275 ? 3.012 -24.700 -2.950 1.00 97.62 275 TYR A CA 1
ATOM 2242 C C . TYR A 1 275 ? 4.007 -23.533 -2.960 1.00 97.62 275 TYR A C 1
ATOM 2244 O O . TYR A 1 275 ? 4.993 -23.567 -3.698 1.00 97.62 275 TYR A O 1
ATOM 2252 N N . PHE A 1 276 ? 3.792 -22.535 -2.093 1.00 97.06 276 PHE A N 1
ATOM 2253 C CA . PHE A 1 276 ? 4.707 -21.405 -1.959 1.00 97.06 276 PHE A CA 1
ATOM 2254 C C . PHE A 1 276 ? 6.116 -21.849 -1.570 1.00 97.06 276 PHE A C 1
ATOM 2256 O O . PHE A 1 276 ? 7.071 -21.466 -2.240 1.00 97.06 276 PHE A O 1
ATOM 2263 N N . TYR A 1 277 ? 6.265 -22.658 -0.517 1.00 97.69 277 TYR A N 1
ATOM 2264 C CA . TYR A 1 277 ? 7.587 -23.075 -0.053 1.00 97.69 277 TYR A CA 1
ATOM 2265 C C . TYR A 1 277 ? 8.299 -23.989 -1.042 1.00 97.69 277 TYR A C 1
ATOM 2267 O O . TYR A 1 277 ? 9.503 -23.843 -1.238 1.00 97.69 277 TYR A O 1
ATOM 2275 N N . PHE A 1 278 ? 7.570 -24.888 -1.700 1.00 97.88 278 PHE A N 1
ATOM 2276 C CA . PHE A 1 278 ? 8.134 -25.724 -2.747 1.00 97.88 278 PHE A CA 1
ATOM 2277 C C . PHE A 1 278 ? 8.688 -24.856 -3.881 1.00 97.88 278 PHE A C 1
ATOM 2279 O O . PHE A 1 278 ? 9.851 -24.995 -4.256 1.00 97.88 278 PHE A O 1
ATOM 2286 N N . GLY A 1 279 ? 7.901 -23.890 -4.363 1.00 96.94 279 GLY A N 1
ATOM 2287 C CA . GLY A 1 279 ? 8.369 -22.914 -5.342 1.00 96.94 279 GLY A CA 1
ATOM 2288 C C . GLY A 1 279 ? 9.567 -22.110 -4.829 1.00 96.94 279 GLY A C 1
ATOM 2289 O O . GLY A 1 279 ? 10.576 -21.998 -5.521 1.00 96.94 279 GLY A O 1
ATOM 2290 N N . TYR A 1 280 ? 9.489 -21.577 -3.613 1.00 96.44 280 TYR A N 1
ATOM 2291 C CA . TYR A 1 280 ? 10.525 -20.735 -3.017 1.00 96.44 280 TYR A CA 1
ATOM 2292 C C . TYR A 1 280 ? 11.872 -21.452 -2.866 1.00 96.44 280 TYR A C 1
ATOM 2294 O O . TYR A 1 280 ? 12.911 -20.848 -3.114 1.00 96.44 280 TYR A O 1
ATOM 2302 N N . PHE A 1 281 ? 11.877 -22.725 -2.466 1.00 97.44 281 PHE A N 1
ATOM 2303 C CA . PHE A 1 281 ? 13.117 -23.464 -2.221 1.00 97.44 281 PHE A CA 1
ATOM 2304 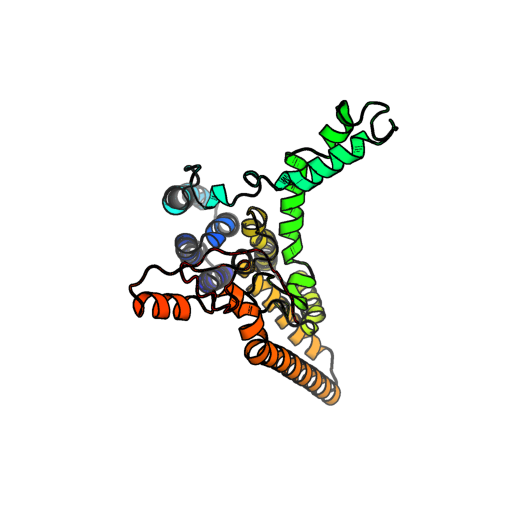C C . PHE A 1 281 ? 13.627 -24.242 -3.436 1.00 97.44 281 PHE A C 1
ATOM 2306 O O . PHE A 1 281 ? 14.834 -24.444 -3.539 1.00 97.44 281 PHE A O 1
ATOM 2313 N N . HIS A 1 282 ? 12.755 -24.659 -4.361 1.00 97.06 282 HIS A N 1
ATOM 2314 C CA . HIS A 1 282 ? 13.161 -25.505 -5.491 1.00 97.06 282 HIS A CA 1
ATOM 2315 C C . HIS A 1 282 ? 13.149 -24.800 -6.850 1.00 97.06 282 HIS A C 1
ATOM 2317 O O . HIS A 1 282 ? 13.924 -25.179 -7.722 1.00 97.06 282 HIS A O 1
ATOM 2323 N N . VAL A 1 283 ? 12.307 -23.782 -7.050 1.00 96.00 283 VAL A N 1
ATOM 2324 C CA . VAL A 1 283 ? 12.141 -23.117 -8.358 1.00 96.00 283 VAL A CA 1
ATOM 2325 C C . VAL A 1 283 ? 12.767 -21.725 -8.358 1.00 96.00 283 VAL A C 1
ATOM 2327 O O . VAL A 1 283 ? 13.568 -21.388 -9.229 1.00 96.00 283 VAL A O 1
ATOM 2330 N N . TYR A 1 284 ? 12.436 -20.918 -7.352 1.00 95.81 284 TYR A N 1
ATOM 2331 C CA . TYR A 1 284 ? 12.864 -19.529 -7.241 1.00 95.81 284 TYR A CA 1
ATOM 2332 C C . TYR A 1 284 ? 14.388 -19.330 -7.253 1.00 95.81 284 TYR A C 1
ATOM 2334 O O . TYR A 1 284 ? 14.816 -18.391 -7.919 1.00 95.81 284 TYR A O 1
ATOM 2342 N N . PRO A 1 285 ? 15.236 -20.179 -6.629 1.00 94.25 285 PRO A N 1
ATOM 2343 C CA . PRO A 1 285 ? 16.681 -19.960 -6.657 1.00 94.25 285 PRO A CA 1
ATOM 2344 C C . PRO A 1 285 ? 17.248 -19.985 -8.078 1.00 94.25 285 PRO A C 1
ATOM 2346 O O . PRO A 1 285 ? 18.061 -19.135 -8.425 1.00 94.25 285 PRO A O 1
ATOM 2349 N N . ALA A 1 286 ? 16.772 -20.908 -8.921 1.00 92.06 286 ALA A N 1
ATOM 2350 C CA . ALA A 1 286 ? 17.172 -20.980 -10.323 1.00 92.06 286 ALA A CA 1
ATOM 2351 C C . ALA A 1 286 ? 16.594 -19.810 -11.136 1.00 92.06 286 ALA A C 1
ATOM 2353 O O . ALA A 1 286 ? 17.307 -19.195 -11.925 1.00 92.06 286 ALA A O 1
ATOM 2354 N N . LEU A 1 287 ? 15.323 -19.463 -10.904 1.00 91.50 287 LEU A N 1
ATOM 2355 C CA . LEU A 1 287 ? 14.643 -18.366 -11.597 1.00 91.50 287 LEU A CA 1
ATOM 2356 C C . LEU A 1 287 ? 15.277 -16.997 -11.292 1.00 91.50 287 LEU A C 1
ATOM 2358 O O . LEU A 1 287 ? 15.452 -16.169 -12.182 1.00 91.50 287 LEU A O 1
ATOM 2362 N N . ALA A 1 288 ? 15.630 -16.755 -10.030 1.00 93.88 288 ALA A N 1
ATOM 2363 C CA . ALA A 1 288 ? 16.161 -15.485 -9.556 1.00 93.88 288 ALA A CA 1
ATOM 2364 C C . ALA A 1 288 ? 17.689 -15.386 -9.651 1.00 93.88 288 ALA A C 1
ATOM 2366 O O . ALA A 1 288 ? 18.215 -14.290 -9.466 1.00 93.88 288 ALA A O 1
ATOM 2367 N N . ALA A 1 289 ? 18.403 -16.473 -9.973 1.00 90.44 289 ALA A N 1
ATOM 2368 C CA . ALA A 1 289 ? 19.869 -16.513 -10.030 1.00 90.44 289 ALA A CA 1
ATOM 2369 C C . ALA A 1 289 ? 20.461 -15.328 -10.810 1.00 90.44 289 ALA A C 1
ATOM 2371 O O . ALA A 1 289 ? 21.334 -14.619 -10.310 1.00 90.44 289 ALA A O 1
ATOM 2372 N N . GLN A 1 290 ? 19.907 -15.043 -11.992 1.00 84.38 290 GLN A N 1
ATOM 2373 C CA . GLN A 1 290 ? 20.327 -13.911 -12.821 1.00 84.38 290 GLN A CA 1
ATOM 2374 C C . GLN A 1 290 ? 20.079 -12.555 -12.142 1.00 84.38 290 GLN A C 1
ATOM 2376 O O . GLN A 1 290 ? 20.887 -11.637 -12.247 1.00 84.38 290 GLN A O 1
ATOM 2381 N N . SER A 1 291 ? 18.965 -12.417 -11.423 1.00 88.62 291 SER A N 1
ATOM 2382 C CA . SER A 1 291 ? 18.601 -11.176 -10.729 1.00 88.62 291 SER A CA 1
ATOM 2383 C C . SER A 1 291 ? 19.495 -10.877 -9.518 1.00 88.62 291 SER A C 1
ATOM 2385 O O . SER A 1 291 ? 19.582 -9.714 -9.113 1.00 88.62 291 SER A O 1
ATOM 2387 N N . TYR A 1 292 ? 20.150 -11.907 -8.970 1.00 88.50 292 TYR A N 1
ATOM 2388 C CA . TYR A 1 292 ? 21.126 -11.844 -7.873 1.00 88.50 292 TYR A CA 1
ATOM 2389 C C . TYR A 1 292 ? 22.582 -11.916 -8.336 1.00 88.50 292 TYR A C 1
ATOM 2391 O O . TYR A 1 292 ? 23.481 -12.056 -7.512 1.00 88.50 292 TYR A O 1
ATOM 2399 N N . GLU A 1 293 ? 22.818 -11.813 -9.640 1.00 87.25 293 GLU A N 1
ATOM 2400 C CA . GLU A 1 293 ? 24.164 -11.799 -10.204 1.00 87.25 293 GLU A CA 1
ATOM 2401 C C . GLU A 1 293 ? 24.983 -13.070 -9.939 1.00 87.25 293 GLU A C 1
ATOM 2403 O O . GLU A 1 293 ? 26.211 -13.051 -9.838 1.00 87.25 293 GLU A O 1
ATOM 2408 N N . TYR A 1 294 ? 24.294 -14.210 -9.854 1.00 85.94 294 TYR A N 1
ATOM 2409 C CA . TYR A 1 294 ? 24.931 -15.509 -9.671 1.00 85.94 294 TYR A CA 1
ATOM 2410 C C . TYR A 1 294 ? 25.962 -15.787 -10.783 1.00 85.94 294 TYR A C 1
ATOM 2412 O O . TYR A 1 294 ? 25.698 -15.533 -11.959 1.00 85.94 294 TYR A O 1
ATOM 2420 N N . GLY A 1 295 ? 27.145 -16.293 -10.418 1.00 84.00 295 GLY A N 1
ATOM 2421 C CA . GLY A 1 295 ? 28.278 -16.497 -11.331 1.00 84.00 295 GLY A CA 1
ATOM 2422 C C . GLY A 1 295 ? 29.348 -15.396 -11.280 1.00 84.00 295 GLY A C 1
ATOM 2423 O O . GLY A 1 295 ? 30.497 -15.640 -11.653 1.00 84.00 295 GLY A O 1
ATOM 2424 N N . PHE A 1 296 ? 29.026 -14.185 -10.801 1.00 84.06 296 PHE A N 1
ATOM 2425 C CA . PHE A 1 296 ? 30.004 -13.084 -10.742 1.00 84.06 296 PHE A CA 1
ATOM 2426 C C . PHE A 1 296 ? 31.125 -13.343 -9.737 1.00 84.06 296 PHE A C 1
ATOM 2428 O O . PHE A 1 296 ? 32.267 -12.941 -9.969 1.00 84.06 296 PHE A O 1
ATOM 2435 N N . LYS A 1 297 ? 30.820 -14.046 -8.642 1.00 86.19 297 LYS A N 1
ATOM 2436 C CA . LYS A 1 297 ? 31.827 -14.434 -7.655 1.00 86.19 297 LYS A CA 1
ATOM 2437 C C . LYS A 1 297 ? 32.869 -15.353 -8.288 1.00 86.19 297 LYS A C 1
ATOM 2439 O O . LYS A 1 297 ? 34.059 -15.100 -8.161 1.00 86.19 297 LYS A O 1
ATOM 2444 N N . GLU A 1 298 ? 32.431 -16.377 -9.008 1.00 85.94 298 GLU A N 1
ATOM 2445 C CA . GLU A 1 298 ? 33.288 -17.365 -9.658 1.00 85.94 298 GLU A CA 1
ATOM 2446 C C . GLU A 1 298 ? 34.198 -16.716 -10.705 1.00 85.94 298 GLU A C 1
ATOM 2448 O O . GLU A 1 298 ? 35.377 -17.053 -10.800 1.00 85.94 298 GLU A O 1
ATOM 2453 N N . ILE A 1 299 ? 33.678 -15.745 -11.461 1.00 81.69 299 ILE A N 1
ATOM 2454 C CA . ILE A 1 299 ? 34.468 -14.960 -12.420 1.00 81.69 299 ILE A CA 1
ATOM 2455 C C . ILE A 1 299 ? 35.502 -14.101 -11.696 1.00 81.69 299 ILE A C 1
ATOM 2457 O O . ILE A 1 299 ? 36.663 -14.071 -12.103 1.00 81.69 299 ILE A O 1
ATOM 2461 N N . SER A 1 300 ? 35.100 -13.425 -10.617 1.00 84.50 300 SER A N 1
ATOM 2462 C CA . SER A 1 300 ? 35.994 -12.599 -9.802 1.00 84.50 300 SER A CA 1
ATOM 2463 C C . SER A 1 300 ? 37.118 -13.430 -9.174 1.00 84.50 300 SER A C 1
ATOM 2465 O O . SER A 1 300 ? 38.288 -13.043 -9.229 1.00 84.50 300 SER A O 1
ATOM 2467 N N . ASP A 1 301 ? 36.791 -14.599 -8.624 1.00 88.12 301 ASP A N 1
ATOM 2468 C CA . ASP A 1 301 ? 37.753 -15.533 -8.034 1.00 88.12 301 ASP A CA 1
ATOM 2469 C C . ASP A 1 301 ? 38.709 -16.082 -9.103 1.00 88.12 301 ASP A C 1
ATOM 2471 O O . ASP A 1 301 ? 39.923 -16.159 -8.890 1.00 88.12 301 ASP A O 1
ATOM 2475 N N . PHE A 1 302 ? 38.187 -16.408 -10.289 1.00 85.81 302 PHE A N 1
ATOM 2476 C CA . PHE A 1 302 ? 38.993 -16.867 -11.415 1.00 85.81 302 PHE A CA 1
ATOM 2477 C C . PHE A 1 302 ? 39.954 -15.780 -11.908 1.00 85.81 302 PHE A C 1
ATOM 2479 O O . PHE A 1 302 ? 41.133 -16.066 -12.111 1.00 85.81 302 PHE A O 1
ATOM 2486 N N . GLN A 1 303 ? 39.489 -14.537 -12.052 1.00 83.88 303 GLN A N 1
ATOM 2487 C CA . GLN A 1 303 ? 40.320 -13.403 -12.462 1.00 83.88 303 GLN A CA 1
ATOM 2488 C C . GLN A 1 303 ? 41.410 -13.096 -11.430 1.00 83.88 303 GLN A C 1
ATOM 2490 O O . GLN A 1 303 ? 42.558 -12.859 -11.794 1.00 83.88 303 GLN A O 1
ATOM 2495 N N . THR A 1 304 ? 41.076 -13.141 -10.140 1.00 86.38 304 THR A N 1
ATOM 2496 C CA . THR A 1 304 ? 42.053 -12.931 -9.060 1.00 86.38 304 THR A CA 1
ATOM 2497 C C . THR A 1 304 ? 43.135 -14.013 -9.078 1.00 86.38 304 THR A C 1
ATOM 2499 O O . THR A 1 304 ? 44.313 -13.724 -8.879 1.00 86.38 304 THR A O 1
ATOM 2502 N N . SER A 1 305 ? 42.744 -15.254 -9.378 1.00 89.12 305 SER A N 1
ATOM 2503 C CA . SER A 1 305 ? 43.653 -16.403 -9.462 1.00 89.12 305 SER A CA 1
ATOM 2504 C C . SER A 1 305 ? 44.482 -16.439 -10.757 1.00 89.12 305 SER A C 1
ATOM 2506 O O . SER A 1 305 ? 45.464 -17.173 -10.832 1.00 89.12 305 SER A O 1
ATOM 2508 N N . ASN A 1 306 ? 44.110 -15.662 -11.782 1.00 84.00 306 ASN A N 1
ATOM 2509 C CA . ASN A 1 306 ? 44.769 -15.625 -13.088 1.00 84.00 306 ASN A CA 1
ATOM 2510 C C . ASN A 1 306 ? 45.134 -14.178 -13.459 1.00 84.00 306 ASN A C 1
ATOM 2512 O O . ASN A 1 306 ? 44.378 -13.482 -14.128 1.00 84.00 306 ASN A O 1
ATOM 2516 N N . SER A 1 307 ? 46.339 -13.740 -13.088 1.00 76.44 307 SER A N 1
ATOM 2517 C CA . SER A 1 307 ? 46.839 -12.362 -13.270 1.00 76.44 307 SER A CA 1
ATOM 2518 C C . SER A 1 307 ? 47.112 -11.930 -14.725 1.00 76.44 307 SER A C 1
ATOM 2520 O O . SER A 1 307 ? 47.587 -10.820 -14.973 1.00 76.44 307 SER A O 1
ATOM 2522 N N . GLY A 1 308 ? 46.830 -12.792 -15.706 1.00 79.75 308 GLY A N 1
ATOM 2523 C CA . GLY A 1 308 ? 46.969 -12.488 -17.129 1.00 79.75 308 GLY A CA 1
ATOM 2524 C C . GLY A 1 308 ? 45.832 -11.615 -17.669 1.00 79.75 308 GLY A C 1
ATOM 2525 O O . GLY A 1 308 ? 44.737 -11.561 -17.116 1.00 79.75 308 GLY A O 1
ATOM 2526 N N . LYS A 1 309 ? 46.058 -10.951 -18.812 1.00 68.94 309 LYS A N 1
ATOM 2527 C CA . LYS A 1 309 ? 44.977 -10.264 -19.539 1.00 68.94 309 LYS A CA 1
ATOM 2528 C C . LYS A 1 309 ? 43.959 -11.297 -20.026 1.00 68.94 309 LYS A C 1
ATOM 2530 O O . LYS A 1 309 ? 44.274 -12.100 -20.902 1.00 68.94 309 LYS A O 1
ATOM 2535 N N . MET A 1 310 ? 42.748 -11.244 -19.487 1.00 70.56 310 MET A N 1
ATOM 2536 C CA . MET A 1 310 ? 41.632 -12.088 -19.902 1.00 70.56 310 MET A CA 1
ATOM 2537 C C . MET A 1 310 ? 40.701 -11.330 -20.848 1.00 70.56 310 MET A C 1
ATOM 2539 O O . MET A 1 310 ? 40.352 -10.178 -20.598 1.00 70.56 310 MET A O 1
ATOM 2543 N N . LEU A 1 311 ? 40.265 -11.995 -21.919 1.00 66.19 311 LEU A N 1
ATOM 2544 C CA . LEU A 1 311 ? 39.116 -11.556 -22.702 1.00 66.19 311 LEU A CA 1
ATOM 2545 C C . LEU A 1 311 ? 37.873 -12.221 -22.110 1.00 66.19 311 LEU A C 1
ATOM 2547 O O . LEU A 1 311 ? 37.691 -13.427 -22.256 1.00 66.19 311 LEU A O 1
ATOM 2551 N N . ILE A 1 312 ? 37.034 -11.439 -21.437 1.00 66.25 312 ILE A N 1
ATOM 2552 C CA . ILE A 1 312 ? 35.715 -11.896 -20.996 1.00 66.25 312 ILE A CA 1
ATOM 2553 C C . ILE A 1 312 ? 34.755 -11.634 -22.157 1.00 66.25 312 ILE A C 1
ATOM 2555 O O . ILE A 1 312 ? 34.484 -10.478 -22.486 1.00 66.25 312 ILE A O 1
ATOM 2559 N N . VAL A 1 313 ? 34.294 -12.698 -22.814 1.00 64.06 313 VAL A N 1
ATOM 2560 C CA . VAL A 1 313 ? 33.268 -12.606 -23.858 1.00 64.06 313 VAL A CA 1
ATOM 2561 C C . VAL A 1 313 ? 31.908 -12.701 -23.178 1.00 64.06 313 VAL A C 1
ATOM 2563 O O . VAL A 1 313 ? 31.576 -13.722 -22.581 1.00 64.06 313 VAL A O 1
ATOM 2566 N N . TRP A 1 314 ? 31.154 -11.609 -23.242 1.00 61.22 314 TRP A N 1
ATOM 2567 C CA . TRP A 1 314 ? 29.783 -11.531 -22.753 1.00 61.22 314 TRP A CA 1
ATOM 2568 C C . TRP A 1 314 ? 28.855 -11.871 -23.918 1.00 61.22 314 TRP A C 1
ATOM 2570 O O . TRP A 1 314 ? 28.687 -11.053 -24.822 1.00 61.22 314 TRP A O 1
ATOM 2580 N N . GLU A 1 315 ? 28.301 -13.081 -23.938 1.00 49.03 315 GLU A N 1
ATOM 2581 C CA . GLU A 1 315 ? 27.229 -13.435 -24.872 1.00 49.03 315 GLU A CA 1
ATOM 2582 C C . GLU A 1 315 ? 25.895 -13.191 -24.149 1.00 49.03 315 GLU A C 1
ATOM 2584 O O . GLU A 1 315 ? 25.457 -13.994 -23.329 1.00 49.03 315 GLU A O 1
ATOM 2589 N N . ASP A 1 316 ? 25.322 -12.005 -24.378 1.00 56.31 316 ASP A N 1
ATOM 2590 C CA . ASP A 1 316 ? 24.237 -11.408 -23.585 1.00 56.31 316 ASP A CA 1
ATOM 2591 C C . ASP A 1 316 ? 24.545 -11.225 -22.079 1.00 56.31 316 ASP A C 1
ATOM 2593 O O . ASP A 1 316 ? 25.655 -11.457 -21.602 1.00 56.31 316 ASP A O 1
ATOM 2597 N N . LYS A 1 317 ? 23.581 -10.654 -21.333 1.00 50.09 317 LYS A N 1
ATOM 2598 C CA . LYS A 1 317 ? 23.758 -10.020 -20.006 1.00 50.09 317 LYS A CA 1
ATOM 2599 C C . LYS A 1 317 ? 24.426 -10.876 -18.906 1.00 50.09 317 LYS A C 1
ATOM 2601 O O . LYS A 1 317 ? 24.725 -10.296 -17.868 1.00 50.09 317 LYS A O 1
ATOM 2606 N N . TYR A 1 318 ? 24.666 -12.180 -19.091 1.00 45.41 318 TYR A N 1
ATOM 2607 C CA . TYR A 1 318 ? 25.450 -13.045 -18.189 1.00 45.41 318 TYR A CA 1
ATOM 2608 C C . TYR A 1 318 ? 26.282 -14.065 -18.980 1.00 45.41 318 TYR A C 1
ATOM 2610 O O . TYR A 1 318 ? 25.839 -14.526 -20.029 1.00 45.41 318 TYR A O 1
ATOM 2618 N N . PRO A 1 319 ? 27.451 -14.483 -18.467 1.00 38.88 319 PRO A N 1
ATOM 2619 C CA . PRO A 1 319 ? 28.315 -15.418 -19.166 1.00 38.88 319 PRO A CA 1
ATOM 2620 C C . PRO A 1 319 ? 27.720 -16.823 -19.148 1.00 38.88 319 PRO A C 1
ATOM 2622 O O . PRO A 1 319 ? 27.668 -17.498 -18.121 1.00 38.88 319 PRO A O 1
ATOM 2625 N N . THR A 1 320 ? 27.348 -17.309 -20.326 1.00 38.19 320 THR A N 1
ATOM 2626 C CA . THR A 1 320 ? 27.486 -18.733 -20.616 1.00 38.19 320 THR A CA 1
ATOM 2627 C C . THR A 1 320 ? 28.983 -19.032 -20.682 1.00 38.19 320 THR A C 1
ATOM 2629 O O . THR A 1 320 ? 29.744 -18.309 -21.323 1.00 38.19 320 THR A O 1
ATOM 2632 N N . TYR A 1 321 ? 29.447 -20.063 -19.971 1.00 38.28 321 TYR A N 1
ATOM 2633 C CA . TYR A 1 321 ? 30.848 -20.489 -20.012 1.00 38.28 321 TYR A CA 1
ATOM 2634 C C . TYR A 1 321 ? 31.216 -20.987 -21.419 1.00 38.28 321 TYR A C 1
ATOM 2636 O O . TYR A 1 321 ? 31.249 -22.187 -21.678 1.00 38.28 321 TYR A O 1
ATOM 2644 N N . GLN A 1 322 ? 31.551 -20.076 -22.327 1.00 35.69 322 GLN A N 1
ATOM 2645 C CA . GLN A 1 322 ? 32.293 -20.398 -23.533 1.00 35.69 322 GLN A CA 1
ATOM 2646 C C . GLN A 1 322 ? 33.763 -20.085 -23.272 1.00 35.69 322 GLN A C 1
ATOM 2648 O O . GLN A 1 322 ? 34.193 -18.933 -23.232 1.00 35.69 322 GLN A O 1
ATOM 2653 N N . ARG A 1 323 ? 34.565 -21.136 -23.069 1.00 34.25 323 ARG A N 1
ATOM 2654 C CA . ARG A 1 323 ? 36.028 -21.020 -23.064 1.00 34.25 323 ARG A CA 1
ATOM 2655 C C . ARG A 1 323 ? 36.498 -20.691 -24.480 1.00 34.25 323 ARG A C 1
ATOM 2657 O O . ARG A 1 323 ? 36.897 -21.583 -25.223 1.00 34.25 323 ARG A O 1
ATOM 2664 N N . VAL A 1 324 ? 36.484 -19.417 -24.859 1.00 36.84 324 VAL A N 1
ATOM 2665 C CA . VAL A 1 324 ? 37.171 -18.971 -26.072 1.00 36.84 324 VAL A CA 1
ATOM 2666 C C . VAL A 1 324 ? 38.610 -18.635 -25.696 1.00 36.84 324 VAL A C 1
ATOM 2668 O O . VAL A 1 324 ? 38.931 -17.531 -25.259 1.00 36.84 324 VAL A O 1
ATOM 2671 N N . PHE A 1 325 ? 39.502 -19.611 -25.861 1.00 35.47 325 PHE A N 1
ATOM 2672 C CA . PHE A 1 325 ? 40.937 -19.349 -25.861 1.00 35.47 325 PHE A CA 1
ATOM 2673 C C . PHE A 1 325 ? 41.283 -18.562 -27.127 1.00 35.47 325 PHE A C 1
ATOM 2675 O O . PHE A 1 325 ? 41.548 -19.146 -28.178 1.00 35.47 325 PHE A O 1
ATOM 2682 N N . VAL A 1 326 ? 41.317 -17.230 -27.042 1.00 34.38 326 VAL A N 1
ATOM 2683 C CA . VAL A 1 326 ? 41.950 -16.416 -28.086 1.00 34.38 326 VAL A CA 1
ATOM 2684 C C . VAL A 1 326 ? 43.462 -16.544 -27.919 1.00 34.38 326 VAL A C 1
ATOM 2686 O O . VAL A 1 326 ? 44.139 -15.690 -27.350 1.00 34.38 326 VAL A O 1
ATOM 2689 N N . THR A 1 327 ? 44.014 -17.649 -28.413 1.00 32.78 327 THR A N 1
ATOM 2690 C CA . THR A 1 327 ? 45.429 -17.665 -28.777 1.00 32.78 327 THR A CA 1
ATOM 2691 C C . THR A 1 327 ? 45.593 -16.739 -29.979 1.00 32.78 327 THR A C 1
ATOM 2693 O O . THR A 1 327 ? 44.770 -16.744 -30.893 1.00 32.78 327 THR A O 1
ATOM 2696 N N . LYS A 1 328 ? 46.629 -15.890 -29.971 1.00 34.12 328 LYS A N 1
ATOM 2697 C CA . LYS A 1 328 ? 47.007 -15.032 -31.104 1.00 34.12 328 LYS A CA 1
ATOM 2698 C C . LYS A 1 328 ? 47.321 -15.896 -32.334 1.00 34.12 328 LYS A C 1
ATOM 2700 O O . LYS A 1 328 ? 48.477 -16.161 -32.645 1.00 34.12 328 LYS A O 1
ATOM 2705 N N . LYS A 1 329 ? 46.300 -16.324 -33.064 1.00 34.19 329 LYS A N 1
ATOM 2706 C CA . LYS A 1 329 ? 46.419 -16.823 -34.428 1.00 34.19 329 LYS A CA 1
ATOM 2707 C C . LYS A 1 329 ? 45.194 -16.339 -35.185 1.00 34.19 329 LYS A C 1
ATOM 2709 O O . LYS A 1 329 ? 44.071 -16.591 -34.769 1.00 34.19 329 LYS A O 1
ATOM 2714 N N . LYS A 1 330 ? 45.457 -15.558 -36.239 1.00 33.59 330 LYS A N 1
ATOM 2715 C CA . LYS A 1 330 ? 44.491 -14.972 -37.180 1.00 33.59 330 LYS A CA 1
ATOM 2716 C C . LYS A 1 330 ? 43.217 -15.819 -37.291 1.00 33.59 330 LYS A C 1
ATOM 2718 O O . LYS A 1 330 ? 43.280 -16.946 -37.773 1.00 33.59 330 LYS A O 1
ATOM 2723 N N . LEU A 1 331 ? 42.087 -15.240 -36.891 1.00 33.22 331 LEU A N 1
ATOM 2724 C CA . LEU A 1 331 ? 40.759 -15.756 -37.203 1.00 33.22 331 LEU A CA 1
ATOM 2725 C C . LEU A 1 331 ? 40.589 -15.744 -38.727 1.00 33.22 331 LEU A C 1
ATOM 2727 O O . LEU A 1 331 ? 40.465 -14.681 -39.334 1.00 33.22 331 LEU A O 1
ATOM 2731 N N . THR A 1 332 ? 40.621 -16.916 -39.354 1.00 32.59 332 THR A N 1
ATOM 2732 C CA . THR A 1 332 ? 40.085 -17.119 -40.703 1.00 32.59 332 THR A CA 1
ATOM 2733 C C . THR A 1 332 ? 38.617 -17.544 -40.604 1.00 32.59 332 THR A C 1
ATOM 2735 O O . THR A 1 332 ? 38.265 -18.348 -39.737 1.00 32.59 332 THR A O 1
ATOM 2738 N N . PRO A 1 333 ? 37.732 -17.026 -41.473 1.00 37.72 333 PRO A N 1
ATOM 2739 C CA . PRO A 1 333 ? 36.301 -17.263 -41.377 1.00 37.72 333 PRO A CA 1
ATOM 2740 C C . PRO A 1 333 ? 35.957 -18.630 -41.972 1.00 37.72 333 PRO A C 1
ATOM 2742 O O . PRO A 1 333 ? 35.783 -18.774 -43.179 1.00 37.72 333 PRO A O 1
ATOM 2745 N N . ARG A 1 334 ? 35.841 -19.651 -41.122 1.00 32.06 334 ARG A N 1
ATOM 2746 C CA . ARG A 1 334 ? 35.011 -20.828 -41.409 1.00 32.06 334 ARG A CA 1
ATOM 2747 C C . ARG A 1 334 ? 34.249 -21.233 -40.158 1.00 32.06 334 ARG A C 1
ATOM 2749 O O . ARG A 1 334 ? 34.640 -22.121 -39.411 1.00 32.06 334 ARG A O 1
ATOM 2756 N N . THR A 1 335 ? 33.125 -20.559 -39.973 1.00 36.25 335 THR A N 1
ATOM 2757 C CA . THR A 1 335 ? 31.981 -21.037 -39.206 1.00 36.25 335 THR A CA 1
ATOM 2758 C C . THR A 1 335 ? 31.559 -22.409 -39.736 1.00 36.25 335 THR A C 1
ATOM 2760 O O . THR A 1 335 ? 31.113 -22.543 -40.875 1.00 36.25 335 THR A O 1
ATOM 2763 N N . ARG A 1 336 ? 31.661 -23.439 -38.895 1.00 31.12 336 ARG A N 1
ATOM 2764 C CA . ARG A 1 336 ? 30.745 -24.580 -38.939 1.00 31.12 336 ARG A CA 1
ATOM 2765 C C . ARG A 1 336 ? 30.058 -24.641 -37.586 1.00 31.12 336 ARG A C 1
ATOM 2767 O O . ARG A 1 336 ? 30.641 -25.092 -36.609 1.00 31.12 336 ARG A O 1
ATOM 2774 N N . LEU A 1 337 ? 28.830 -24.136 -37.567 1.00 35.47 337 LEU A N 1
ATOM 2775 C CA . LEU A 1 337 ? 27.851 -24.441 -36.537 1.00 35.47 337 LEU A CA 1
ATOM 2776 C C . LEU A 1 337 ? 27.627 -25.958 -36.558 1.00 35.47 337 LEU A C 1
ATOM 2778 O O . LEU A 1 337 ? 27.184 -26.503 -37.571 1.00 35.47 337 LEU A O 1
ATOM 2782 N N . MET A 1 338 ? 27.949 -26.636 -35.463 1.00 27.86 338 MET A N 1
ATOM 2783 C CA . MET A 1 338 ? 27.321 -27.906 -35.117 1.00 27.86 338 MET A CA 1
ATOM 2784 C C . MET A 1 338 ? 26.694 -27.760 -33.734 1.00 27.86 338 MET A C 1
ATOM 2786 O O . MET A 1 338 ? 27.233 -27.052 -32.888 1.00 27.86 338 MET A O 1
ATOM 2790 N N . LYS A 1 339 ? 25.507 -28.363 -33.643 1.00 32.31 339 LYS A N 1
ATOM 2791 C CA . LYS A 1 339 ? 24.454 -28.237 -32.631 1.00 32.31 339 LYS A CA 1
ATOM 2792 C C . LYS A 1 339 ? 24.898 -28.437 -31.192 1.00 32.31 339 LYS A C 1
ATOM 2794 O O . LYS A 1 339 ? 25.791 -29.285 -30.977 1.00 32.31 339 LYS A O 1
#

Radius of gyration: 27.49 Å; chains: 1; bounding box: 71×60×68 Å

Foldseek 3Di:
DQVLLVQLCVQCVPDPDLVSLVVSCPSLLVCVLVDVLSLQQSVLVVVLSVVVNVVVDDPVVVVVVVVVVVVVVVSSVCSCCPVQVPVPCPGPLNCFFLLVDPCLLVVLVVVLVVLQVDQQDVCCVSDRCVPPVSCVQRDSVNSLVVLLVQQLCLCVDCLCAFAQNAPQLVQDLSGTHVDHNVLVVQLVQLVVVCCVPPDPSVNSVLVSQLNRLSNSLSRGDVSHRPCSSRVSNVVSSVSSSVRSVVVVLVVDPDPVVSVVVVVVVVVVVVVSVVVRVCCVPPPSCVVCCVVVVNPVVVVVVVCVVPVDDDDDDDPPPHDDPDPPPPDPDDDDDDDDDDD

Organism: NCBI:txid1618598